Protein AF-W4K669-F1 (afdb_monomer_lite)

Structure (mmCIF, N/CA/C/O backbone):
data_AF-W4K669-F1
#
_entry.id   AF-W4K669-F1
#
loop_
_atom_site.group_PDB
_atom_site.id
_atom_site.type_symbol
_atom_site.label_atom_id
_atom_site.label_alt_id
_atom_site.label_comp_id
_atom_site.label_asym_id
_atom_site.label_entity_id
_atom_site.label_seq_id
_atom_site.pdbx_PDB_ins_code
_atom_site.Cartn_x
_atom_site.Cartn_y
_atom_site.Cartn_z
_atom_site.occupancy
_atom_site.B_iso_or_equiv
_atom_site.auth_seq_id
_atom_site.auth_comp_id
_atom_site.auth_asym_id
_atom_site.auth_atom_id
_atom_site.pdbx_PDB_model_num
ATOM 1 N N . MET A 1 1 ? 18.574 24.915 -15.222 1.00 33.22 1 MET A N 1
ATOM 2 C CA . MET A 1 1 ? 17.340 24.113 -15.083 1.00 33.22 1 MET A CA 1
ATOM 3 C C . MET A 1 1 ? 17.125 23.907 -13.601 1.00 33.22 1 MET A C 1
ATOM 5 O O . MET A 1 1 ? 17.902 23.189 -12.989 1.00 33.22 1 MET A O 1
ATOM 9 N N . GLU A 1 2 ? 16.188 24.648 -13.014 1.00 28.81 2 GLU A N 1
ATOM 10 C CA . GLU A 1 2 ? 15.911 24.578 -11.579 1.00 28.81 2 GLU A CA 1
ATOM 11 C C . GLU A 1 2 ? 15.367 23.196 -11.215 1.00 28.81 2 GLU A C 1
ATOM 13 O O . GLU A 1 2 ? 14.426 22.696 -11.834 1.00 28.81 2 GLU A O 1
ATOM 18 N N . ALA A 1 3 ? 15.996 22.565 -10.225 1.00 36.91 3 ALA A N 1
ATOM 19 C CA . ALA A 1 3 ? 15.476 21.374 -9.585 1.00 36.91 3 ALA A CA 1
ATOM 20 C C . ALA A 1 3 ? 14.180 21.766 -8.867 1.00 36.91 3 ALA A C 1
ATOM 22 O O . ALA A 1 3 ? 14.220 22.461 -7.854 1.00 36.91 3 ALA A O 1
ATOM 23 N N . GLY A 1 4 ? 13.032 21.361 -9.413 1.00 37.34 4 GLY A N 1
ATOM 24 C CA . GLY A 1 4 ? 11.755 21.493 -8.722 1.00 37.34 4 GLY A CA 1
ATOM 25 C C . GLY A 1 4 ? 11.858 20.797 -7.367 1.00 37.34 4 GLY A C 1
ATOM 26 O O . GLY A 1 4 ? 11.996 19.576 -7.310 1.00 37.34 4 GLY A O 1
ATOM 27 N N . GLY A 1 5 ? 11.866 21.580 -6.288 1.00 43.47 5 GLY A N 1
ATOM 28 C CA . GLY A 1 5 ? 11.983 21.071 -4.927 1.00 43.47 5 GLY A CA 1
ATOM 29 C C . GLY A 1 5 ? 10.823 20.130 -4.614 1.00 43.47 5 GLY A C 1
ATOM 30 O O . GLY A 1 5 ? 9.669 20.554 -4.547 1.00 43.47 5 GLY A O 1
ATOM 31 N N . GLY A 1 6 ? 11.123 18.842 -4.451 1.00 51.41 6 GLY A N 1
ATOM 32 C CA . GLY A 1 6 ? 10.162 17.873 -3.939 1.00 51.41 6 GLY A CA 1
ATOM 33 C C . GLY A 1 6 ? 9.801 18.230 -2.500 1.00 51.41 6 GLY A C 1
ATOM 34 O O . GLY A 1 6 ? 10.686 18.419 -1.667 1.00 51.41 6 GLY A O 1
ATOM 35 N N . LEU A 1 7 ? 8.508 18.337 -2.208 1.00 63.66 7 LEU A N 1
ATOM 36 C CA . LEU A 1 7 ? 8.003 18.542 -0.856 1.00 63.66 7 LEU A CA 1
ATOM 37 C C . LEU A 1 7 ? 7.572 17.180 -0.307 1.00 63.66 7 LEU A C 1
ATOM 39 O O . LEU A 1 7 ? 6.691 16.512 -0.854 1.00 63.66 7 LEU A O 1
ATOM 43 N N . LEU A 1 8 ? 8.221 16.767 0.776 1.00 63.22 8 LEU A N 1
ATOM 44 C CA . LEU A 1 8 ? 7.819 15.632 1.597 1.00 63.22 8 LEU A CA 1
ATOM 45 C C . LEU A 1 8 ? 7.091 16.193 2.816 1.00 63.22 8 LEU A C 1
ATOM 47 O O . LEU A 1 8 ? 7.663 17.001 3.547 1.00 63.22 8 LEU A O 1
ATOM 51 N N . TYR A 1 9 ? 5.854 15.771 3.048 1.00 72.38 9 TYR A N 1
ATOM 52 C CA . TYR A 1 9 ? 5.129 16.125 4.260 1.00 72.38 9 TYR A CA 1
ATOM 53 C C . TYR A 1 9 ? 4.724 14.860 5.000 1.00 72.38 9 TYR A C 1
ATOM 55 O O . TYR A 1 9 ? 4.159 13.928 4.427 1.00 72.38 9 TYR A O 1
ATOM 63 N N . TRP A 1 10 ? 5.034 14.832 6.291 1.00 68.94 10 TRP A N 1
ATOM 64 C CA . TRP A 1 10 ? 4.624 13.760 7.179 1.00 68.94 10 TRP A CA 1
ATOM 65 C C . TRP A 1 10 ? 3.975 14.347 8.420 1.00 68.94 10 TRP A C 1
ATOM 67 O O . TRP A 1 10 ? 4.319 15.435 8.886 1.00 68.94 10 TRP A O 1
ATOM 77 N N . THR A 1 11 ? 2.975 13.654 8.936 1.00 73.00 11 THR A N 1
ATOM 78 C CA . THR A 1 11 ? 2.269 14.053 10.146 1.00 73.00 11 THR A CA 1
ATOM 79 C C . THR A 1 11 ? 1.907 12.803 10.918 1.00 73.00 11 THR A C 1
ATOM 81 O O . THR A 1 11 ? 1.301 11.873 10.388 1.00 73.00 11 THR A O 1
ATOM 84 N N . LEU A 1 12 ? 2.274 12.803 12.192 1.00 70.12 12 LEU A N 1
ATOM 85 C CA . LEU A 1 12 ? 1.739 11.887 13.180 1.00 70.12 12 LEU A CA 1
ATOM 86 C C . LEU A 1 12 ? 0.891 12.718 14.130 1.00 70.12 12 LEU A C 1
ATOM 88 O O . LEU A 1 12 ? 1.378 13.691 14.706 1.00 70.12 12 LEU A O 1
ATOM 92 N N . SER A 1 13 ? -0.374 12.357 14.294 1.00 71.06 13 SER A N 1
ATOM 93 C CA . SER A 1 13 ? -1.230 13.026 15.266 1.00 71.06 13 SER A CA 1
ATOM 94 C C . SER A 1 13 ? -2.071 12.016 16.039 1.00 71.06 13 SER A C 1
ATOM 96 O O . SER A 1 13 ? -2.405 10.926 15.564 1.00 71.06 13 SER A O 1
ATOM 98 N N . SER A 1 14 ? -2.329 12.363 17.297 1.00 61.25 14 SER A N 1
ATOM 99 C CA . SER A 1 14 ? -3.086 11.565 18.248 1.00 61.25 14 SER A CA 1
ATOM 100 C C . SER A 1 14 ? -4.130 12.469 18.883 1.00 61.25 14 SER A C 1
ATOM 102 O O . SER A 1 14 ? -3.792 13.446 19.550 1.00 61.25 14 SER A O 1
ATOM 104 N N . SER A 1 15 ? -5.403 12.170 18.651 1.00 57.03 15 SER A N 1
ATOM 105 C CA . SER A 1 15 ? -6.520 12.909 19.239 1.00 57.03 15 SER A CA 1
ATOM 106 C C . SER A 1 15 ? -7.619 11.932 19.635 1.00 57.03 15 SER A C 1
ATOM 108 O O . SER A 1 15 ? -8.001 11.086 18.826 1.00 57.03 15 SER A O 1
ATOM 110 N N . PHE A 1 16 ? -8.125 12.042 20.868 1.00 56.75 16 PHE A N 1
ATOM 111 C CA . PHE A 1 16 ? -9.289 11.288 21.360 1.00 56.75 16 PHE A CA 1
ATOM 112 C C . PHE A 1 16 ? -9.244 9.773 21.055 1.00 56.75 16 PHE A C 1
ATOM 114 O O . PHE A 1 16 ? -10.194 9.200 20.524 1.00 56.75 16 PHE A O 1
ATOM 121 N N . GLY A 1 17 ? -8.116 9.110 21.342 1.00 62.84 17 GLY A N 1
ATOM 122 C CA . GLY A 1 17 ? -7.972 7.654 21.175 1.00 62.84 17 GLY A CA 1
ATOM 123 C C . GLY A 1 17 ? -7.820 7.162 19.727 1.00 62.84 17 GLY A C 1
ATOM 124 O O . GLY A 1 17 ? -7.814 5.951 19.491 1.00 62.84 17 GLY A O 1
ATOM 125 N N . ARG A 1 18 ? -7.680 8.069 18.751 1.00 66.56 18 ARG A N 1
ATOM 126 C CA . ARG A 1 18 ? -7.304 7.751 17.369 1.00 66.56 18 ARG A CA 1
ATOM 127 C C . ARG A 1 18 ? -5.904 8.281 17.084 1.00 66.56 18 ARG A C 1
ATOM 129 O O . ARG A 1 18 ? -5.674 9.488 17.125 1.00 66.56 18 ARG A O 1
ATOM 136 N N . THR A 1 19 ? -4.992 7.371 16.769 1.00 86.88 19 THR A N 1
ATOM 137 C CA . THR A 1 19 ? -3.669 7.705 16.239 1.00 86.88 19 THR A CA 1
ATOM 138 C C . THR A 1 19 ? -3.699 7.507 14.730 1.00 86.88 19 THR A C 1
ATOM 140 O O . THR A 1 19 ? -4.130 6.452 14.258 1.00 86.88 19 THR A O 1
ATOM 143 N N . TRP A 1 20 ? -3.266 8.512 13.975 1.00 88.12 20 TRP A N 1
ATOM 144 C CA . TRP A 1 20 ? -3.176 8.437 12.520 1.00 88.12 20 TRP A CA 1
ATOM 145 C C . TRP A 1 20 ? -1.791 8.861 12.043 1.00 88.12 20 TRP A C 1
ATOM 147 O O . TRP A 1 20 ? -1.171 9.768 12.603 1.00 88.12 20 TRP A O 1
ATOM 157 N N . PHE A 1 21 ? -1.319 8.173 11.011 1.00 91.12 21 PHE A N 1
ATOM 158 C CA . PHE A 1 21 ? -0.051 8.424 10.348 1.00 91.12 21 PHE A CA 1
ATOM 159 C C . PHE A 1 21 ? -0.329 8.811 8.902 1.00 91.12 21 PHE A C 1
ATOM 161 O O . PHE A 1 21 ? -1.063 8.118 8.196 1.00 91.12 21 PHE A O 1
ATOM 168 N N . SER A 1 22 ? 0.264 9.915 8.470 1.00 90.06 22 SER A N 1
ATOM 169 C CA . SER A 1 22 ? 0.152 10.400 7.105 1.00 90.06 22 SER A CA 1
ATOM 170 C C . SER A 1 22 ? 1.528 10.738 6.563 1.00 90.06 22 SER A C 1
ATOM 172 O O . SER A 1 22 ? 2.269 11.494 7.193 1.00 90.06 22 SER A O 1
ATOM 174 N N . LEU A 1 23 ? 1.863 10.187 5.402 1.00 89.50 23 LEU A N 1
ATOM 175 C CA . LEU A 1 23 ? 3.063 10.531 4.653 1.00 89.50 23 LEU A CA 1
ATOM 176 C C . LEU A 1 23 ? 2.698 10.676 3.190 1.00 89.50 23 LEU A C 1
ATOM 178 O O . LEU A 1 23 ? 2.224 9.734 2.564 1.00 89.50 23 LEU A O 1
ATOM 182 N N . HIS A 1 24 ? 2.977 11.838 2.630 1.00 88.06 24 HIS A N 1
ATOM 183 C CA . HIS A 1 24 ? 2.668 12.114 1.243 1.00 88.06 24 HIS A CA 1
ATOM 184 C C . HIS A 1 24 ? 3.766 12.962 0.626 1.00 88.06 24 HIS A C 1
ATOM 186 O O . HIS A 1 24 ? 4.469 13.728 1.294 1.00 88.06 24 HIS A O 1
ATOM 192 N N . SER A 1 25 ? 3.881 12.849 -0.687 1.00 84.75 25 SER A N 1
ATOM 193 C CA . SER A 1 25 ? 4.796 13.665 -1.460 1.00 84.75 25 SER A CA 1
ATOM 194 C C . SER A 1 25 ? 4.209 14.017 -2.815 1.00 84.75 25 SER A C 1
ATOM 196 O O . SER A 1 25 ? 3.275 13.383 -3.302 1.00 84.75 25 SER A O 1
ATOM 198 N N . ASN A 1 26 ? 4.760 15.059 -3.425 1.00 81.56 26 ASN A N 1
ATOM 199 C CA . ASN A 1 26 ? 4.531 15.391 -4.826 1.00 81.56 26 ASN A CA 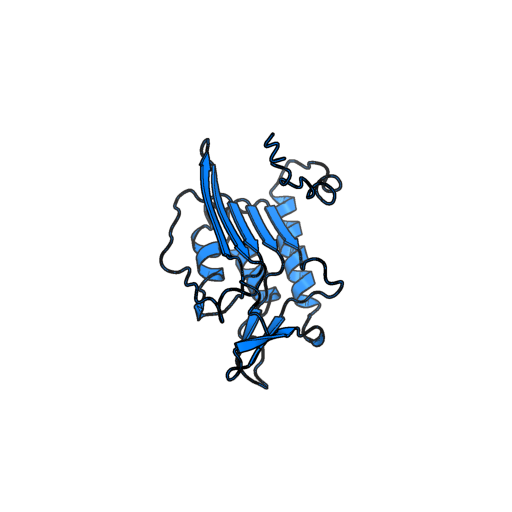1
ATOM 200 C C . ASN A 1 26 ? 5.502 14.666 -5.778 1.00 81.56 26 ASN A C 1
ATOM 202 O O . ASN A 1 26 ? 5.405 14.859 -6.988 1.00 81.56 26 ASN A O 1
ATOM 206 N N . ILE A 1 27 ? 6.429 13.868 -5.243 1.00 81.38 27 ILE A N 1
ATOM 207 C CA . ILE A 1 27 ? 7.375 13.032 -5.987 1.00 81.38 27 ILE A CA 1
ATOM 208 C C . ILE A 1 27 ? 7.336 11.595 -5.460 1.00 81.38 27 ILE A C 1
ATOM 210 O O . ILE A 1 27 ? 6.868 11.354 -4.352 1.00 81.38 27 ILE A O 1
ATOM 214 N N . ASP A 1 28 ? 7.855 10.645 -6.235 1.00 83.00 28 ASP A N 1
ATOM 215 C CA . ASP A 1 28 ? 7.953 9.252 -5.794 1.00 83.00 28 ASP A CA 1
ATOM 216 C C . ASP A 1 28 ? 8.975 9.113 -4.642 1.00 83.00 28 ASP A C 1
ATOM 218 O O . ASP A 1 28 ? 10.159 9.448 -4.778 1.00 83.00 28 ASP A O 1
ATOM 222 N N . VAL A 1 29 ? 8.519 8.601 -3.496 1.00 83.94 29 VAL A N 1
ATOM 223 C CA . VAL A 1 29 ? 9.315 8.386 -2.273 1.00 83.94 29 VAL A CA 1
ATOM 224 C C . VAL A 1 29 ? 9.668 6.908 -2.130 1.00 83.94 29 VAL A C 1
ATOM 226 O O . VAL A 1 29 ? 8.826 6.052 -2.377 1.00 83.94 29 VAL A O 1
ATOM 229 N N . GLY A 1 30 ? 10.889 6.598 -1.686 1.00 76.94 30 GLY A N 1
ATOM 230 C CA . GLY A 1 30 ? 11.356 5.221 -1.476 1.00 76.94 30 GLY A CA 1
ATOM 231 C C . GLY A 1 30 ? 12.533 4.801 -2.355 1.00 76.94 30 GLY A C 1
ATOM 232 O O . GLY A 1 30 ? 12.992 3.670 -2.253 1.00 76.94 30 GLY A O 1
ATOM 233 N N . VAL A 1 31 ? 13.025 5.700 -3.218 1.00 70.50 31 VAL A N 1
ATOM 234 C CA . VAL A 1 31 ? 14.211 5.468 -4.070 1.00 70.50 31 VAL A CA 1
ATOM 235 C C . VAL A 1 31 ? 15.080 6.718 -4.144 1.00 70.50 31 VAL A C 1
ATOM 237 O O . VAL A 1 31 ? 16.267 6.679 -3.822 1.00 70.50 31 VAL A O 1
ATOM 240 N N . ILE A 1 32 ? 14.492 7.850 -4.554 1.00 65.50 32 ILE A N 1
ATOM 241 C CA . ILE A 1 32 ? 15.198 9.139 -4.598 1.00 65.50 32 ILE A CA 1
ATOM 242 C C . ILE A 1 32 ? 15.328 9.690 -3.176 1.00 65.50 32 ILE A C 1
ATOM 244 O O . ILE A 1 32 ? 16.435 9.954 -2.708 1.00 65.50 32 ILE A O 1
ATOM 248 N N . ALA A 1 33 ? 14.197 9.807 -2.479 1.00 68.88 33 ALA A N 1
ATOM 249 C CA . ALA A 1 33 ? 14.148 10.023 -1.043 1.00 68.88 33 ALA A CA 1
ATOM 250 C C . ALA A 1 33 ? 14.128 8.654 -0.356 1.00 68.88 33 ALA A C 1
ATOM 252 O O . ALA A 1 33 ? 13.108 7.962 -0.392 1.00 68.88 33 ALA A O 1
ATOM 253 N N . LYS A 1 34 ? 15.267 8.244 0.216 1.00 75.06 34 LYS A N 1
ATOM 254 C CA . LYS A 1 34 ? 15.357 7.001 0.987 1.00 75.06 34 LYS A CA 1
ATOM 255 C C . LYS A 1 34 ? 14.543 7.160 2.265 1.00 75.06 34 LYS A C 1
ATOM 257 O O . LYS A 1 34 ? 14.882 7.983 3.112 1.00 75.06 34 LYS A O 1
ATOM 262 N N . ILE A 1 35 ? 13.476 6.383 2.375 1.00 83.06 35 ILE A N 1
ATOM 263 C CA . ILE A 1 35 ? 12.712 6.224 3.604 1.00 83.06 35 ILE A CA 1
ATOM 264 C C . ILE A 1 35 ? 12.690 4.743 3.943 1.00 83.06 35 ILE A C 1
ATOM 266 O O . ILE A 1 35 ? 12.509 3.915 3.056 1.00 83.06 35 ILE A O 1
ATOM 270 N N . ASP A 1 36 ? 12.877 4.441 5.217 1.00 85.69 36 ASP A N 1
ATOM 271 C CA . ASP A 1 36 ? 12.773 3.094 5.755 1.00 85.69 36 ASP A CA 1
ATOM 272 C C . ASP A 1 36 ? 11.740 3.117 6.880 1.00 85.69 36 ASP A C 1
ATOM 274 O O . ASP A 1 36 ? 11.841 3.896 7.835 1.00 85.69 36 ASP A O 1
ATOM 278 N N . PHE A 1 37 ? 10.712 2.284 6.744 1.00 87.38 37 PHE A N 1
ATOM 279 C CA . PHE A 1 37 ? 9.653 2.176 7.727 1.00 87.38 37 PHE A CA 1
ATOM 280 C C . PHE A 1 37 ? 9.935 1.152 8.832 1.00 87.38 37 PHE A C 1
ATOM 282 O O . PHE A 1 37 ? 9.094 1.020 9.718 1.00 87.38 37 PHE A O 1
ATOM 289 N N . LEU A 1 38 ? 11.074 0.452 8.864 1.00 86.88 38 LEU A N 1
ATOM 290 C CA . LEU A 1 38 ? 11.394 -0.530 9.913 1.00 86.88 38 LEU A CA 1
ATOM 291 C C . LEU A 1 38 ? 11.345 0.062 11.325 1.00 86.88 38 LEU A C 1
ATOM 293 O O . LEU A 1 38 ? 10.764 -0.549 12.223 1.00 86.88 38 LEU A O 1
ATOM 297 N N . GLY A 1 39 ? 11.898 1.260 11.513 1.00 82.81 39 GLY A N 1
ATOM 298 C CA . GLY A 1 39 ? 11.999 1.924 12.816 1.00 82.81 39 GLY A CA 1
ATOM 299 C C . GLY A 1 39 ? 10.663 2.277 13.491 1.00 82.81 39 GLY A C 1
ATOM 300 O O . GLY A 1 39 ? 10.443 1.867 14.632 1.00 82.81 39 GLY A O 1
ATOM 301 N N . PRO A 1 40 ? 9.765 3.053 12.853 1.00 82.69 40 PRO A N 1
ATOM 302 C CA . PRO A 1 40 ? 8.557 3.543 13.513 1.00 82.69 40 PRO A CA 1
ATOM 303 C C . PRO A 1 40 ? 7.582 2.417 13.885 1.00 82.69 40 PRO A C 1
ATOM 305 O O . PRO A 1 40 ? 7.156 1.626 13.042 1.00 82.69 40 PRO A O 1
ATOM 308 N N . HIS A 1 41 ? 7.163 2.400 15.153 1.00 83.06 41 HIS A N 1
ATOM 309 C CA . HIS A 1 41 ? 6.075 1.563 15.648 1.00 83.06 41 HIS A CA 1
ATOM 310 C C . HIS A 1 41 ? 5.080 2.413 16.438 1.00 83.06 41 HIS A C 1
ATOM 312 O O . HIS A 1 41 ? 5.458 3.147 17.351 1.00 83.06 41 HIS A O 1
ATOM 318 N N . PHE A 1 42 ? 3.800 2.300 16.092 1.00 86.06 42 PHE A N 1
ATOM 319 C CA . PHE A 1 42 ? 2.728 3.092 16.681 1.00 86.06 42 PHE A CA 1
ATOM 320 C C . PHE A 1 42 ? 1.664 2.143 17.257 1.00 86.06 42 PHE A C 1
ATOM 322 O O . PHE A 1 42 ? 0.731 1.761 16.552 1.00 86.06 42 PHE A O 1
ATOM 329 N N . PRO A 1 43 ? 1.761 1.757 18.544 1.00 85.50 43 PRO A N 1
ATOM 330 C CA . PRO A 1 43 ? 0.956 0.673 19.119 1.00 85.50 43 PRO A CA 1
ATOM 331 C C . PRO A 1 43 ? -0.560 0.851 18.983 1.00 85.50 43 PRO A C 1
ATOM 333 O O . PRO A 1 43 ? -1.286 -0.131 18.915 1.00 85.50 43 PRO A O 1
ATOM 336 N N . ALA A 1 44 ? -1.043 2.095 18.929 1.00 89.75 44 ALA A N 1
ATOM 337 C CA . ALA A 1 44 ? -2.462 2.438 18.830 1.00 89.75 44 ALA A CA 1
ATOM 338 C C . ALA A 1 44 ? -2.860 3.021 17.459 1.00 89.75 44 ALA A C 1
ATOM 340 O O . ALA A 1 44 ? -3.891 3.689 17.349 1.00 89.75 44 ALA A O 1
ATOM 341 N N . LEU A 1 45 ? -2.044 2.816 16.418 1.00 92.19 45 LEU A N 1
ATOM 342 C CA . LEU A 1 45 ? -2.299 3.356 15.083 1.00 92.19 45 LEU A CA 1
ATOM 343 C C . LEU A 1 45 ? -3.583 2.785 14.489 1.00 92.19 45 LEU A C 1
ATOM 345 O O . LEU A 1 45 ? -3.688 1.588 14.255 1.00 92.19 45 LEU A O 1
ATOM 349 N N . ARG A 1 46 ? -4.548 3.663 14.220 1.00 93.69 46 ARG A N 1
ATOM 350 C CA . ARG A 1 46 ? -5.847 3.297 13.646 1.00 93.69 46 ARG A CA 1
ATOM 351 C C . ARG A 1 46 ? -5.986 3.661 12.183 1.00 93.69 46 ARG A C 1
ATOM 353 O O . ARG A 1 46 ? -6.851 3.103 11.511 1.00 93.69 46 ARG A O 1
ATOM 360 N N . SER A 1 47 ? -5.179 4.590 11.687 1.00 93.38 47 SER A N 1
ATOM 361 C CA . SER A 1 47 ? -5.312 5.059 10.313 1.00 93.38 47 SER A CA 1
ATOM 362 C C . SER A 1 47 ? -3.959 5.363 9.683 1.00 93.38 47 SER A C 1
ATOM 364 O O . SER A 1 47 ? -3.120 6.018 10.301 1.00 93.38 47 SER A O 1
ATOM 366 N N . ILE A 1 48 ? -3.768 4.906 8.448 1.00 95.19 48 ILE A N 1
ATOM 367 C CA . ILE A 1 48 ? -2.583 5.164 7.627 1.00 95.19 48 ILE A CA 1
ATOM 368 C C . ILE A 1 48 ? -3.031 5.829 6.327 1.00 95.19 48 ILE A C 1
ATOM 370 O O . ILE A 1 48 ? -3.936 5.337 5.657 1.00 95.19 48 ILE A O 1
ATOM 374 N N . SER A 1 49 ? -2.379 6.929 5.958 1.00 94.62 49 SER A N 1
ATOM 375 C CA . SER A 1 49 ? -2.541 7.595 4.667 1.00 94.62 49 SER A CA 1
ATOM 376 C C . SER A 1 49 ? -1.182 7.758 3.996 1.00 94.62 49 SER A C 1
ATOM 378 O O . SER A 1 49 ? -0.303 8.422 4.540 1.00 94.62 49 SER A O 1
ATOM 380 N N . LEU A 1 50 ? -0.998 7.138 2.835 1.00 93.81 50 LEU A N 1
ATOM 381 C CA . LEU A 1 50 ? 0.250 7.168 2.079 1.00 93.81 50 LEU A CA 1
ATOM 382 C C . LEU A 1 50 ? 0.014 7.769 0.696 1.00 93.81 50 LEU A C 1
ATOM 384 O O . LEU A 1 50 ? -0.912 7.359 0.001 1.00 93.81 50 LEU A O 1
ATOM 388 N N . GLY A 1 51 ? 0.856 8.721 0.300 1.00 91.69 51 GLY A N 1
ATOM 389 C CA . GLY A 1 51 ? 0.798 9.416 -0.983 1.00 91.69 51 GLY A CA 1
ATOM 390 C C . GLY A 1 51 ? 2.125 9.360 -1.732 1.00 91.69 51 GLY A C 1
ATOM 391 O O . GLY A 1 51 ? 3.134 9.818 -1.197 1.00 91.69 51 GLY A O 1
ATOM 392 N N . CYS A 1 52 ? 2.124 8.858 -2.968 1.00 89.44 52 CYS A N 1
ATOM 393 C CA . CYS A 1 52 ? 3.314 8.761 -3.829 1.00 89.44 52 CYS A CA 1
ATOM 394 C C . CYS A 1 52 ? 4.455 7.933 -3.207 1.00 89.44 52 CYS A C 1
ATOM 396 O O . CYS A 1 52 ? 5.632 8.279 -3.322 1.00 89.44 52 CYS A O 1
ATOM 398 N N . ILE A 1 53 ? 4.112 6.838 -2.520 1.00 91.56 53 ILE A N 1
ATOM 399 C CA . ILE A 1 53 ? 5.088 5.933 -1.899 1.00 91.56 53 ILE A CA 1
ATOM 400 C C . ILE A 1 53 ? 5.356 4.736 -2.812 1.00 91.56 53 ILE A C 1
ATOM 402 O O . ILE A 1 53 ? 4.426 4.125 -3.350 1.00 91.56 53 ILE A O 1
ATOM 406 N N . LEU A 1 54 ? 6.632 4.390 -2.964 1.00 91.00 54 LEU A N 1
ATOM 407 C CA . LEU A 1 54 ? 7.082 3.211 -3.685 1.00 91.00 54 LEU A CA 1
ATOM 408 C C . LEU A 1 54 ? 7.185 2.013 -2.742 1.00 91.00 54 LEU A C 1
ATOM 410 O O . LEU A 1 54 ? 7.926 2.036 -1.769 1.00 91.00 54 LEU A O 1
ATOM 414 N N . PHE A 1 55 ? 6.446 0.960 -3.060 1.00 92.69 55 PHE A N 1
ATOM 415 C CA . PHE A 1 55 ? 6.499 -0.338 -2.412 1.00 92.69 55 PHE A CA 1
ATOM 416 C C . PHE A 1 55 ? 7.668 -1.130 -2.999 1.00 92.69 55 PHE A C 1
ATOM 418 O O . PHE A 1 55 ? 7.709 -1.406 -4.201 1.00 92.69 55 PHE A O 1
ATOM 425 N N . ASN A 1 56 ? 8.624 -1.474 -2.143 1.00 88.69 56 ASN A N 1
ATOM 426 C CA . ASN A 1 56 ? 9.760 -2.345 -2.428 1.00 88.69 56 ASN A CA 1
ATOM 427 C C . ASN A 1 56 ? 10.299 -2.917 -1.107 1.00 88.69 56 ASN A C 1
ATOM 429 O O . ASN A 1 56 ? 9.829 -2.557 -0.025 1.00 88.69 56 ASN A O 1
ATOM 433 N N . GLU A 1 57 ? 11.290 -3.797 -1.202 1.00 86.25 57 GLU A N 1
ATOM 434 C CA . GLU A 1 57 ? 11.918 -4.398 -0.024 1.00 86.25 57 GLU A CA 1
ATOM 435 C C . GLU A 1 57 ? 12.645 -3.357 0.835 1.00 86.25 57 GLU A C 1
ATOM 437 O O . GLU A 1 57 ? 12.551 -3.424 2.051 1.00 86.25 57 GLU A O 1
ATOM 442 N N . GLU A 1 58 ? 13.285 -2.352 0.228 1.00 86.06 58 GLU A N 1
ATOM 443 C CA . GLU A 1 58 ? 14.082 -1.342 0.945 1.00 86.06 58 GLU A CA 1
ATOM 444 C C . GLU A 1 58 ? 13.245 -0.392 1.818 1.00 86.06 58 GLU A C 1
ATOM 446 O O . GLU A 1 58 ? 13.724 0.117 2.828 1.00 86.06 58 GLU A O 1
ATOM 451 N N . THR A 1 59 ? 12.001 -0.117 1.429 1.00 88.38 59 THR A N 1
ATOM 452 C CA . THR A 1 59 ? 11.114 0.799 2.162 1.00 88.38 59 THR A CA 1
ATOM 453 C C . THR A 1 59 ? 10.410 0.120 3.323 1.00 88.38 59 THR A C 1
ATOM 455 O O . THR A 1 59 ? 9.991 0.805 4.253 1.00 88.38 59 THR A O 1
ATOM 458 N N . HIS A 1 60 ? 10.229 -1.203 3.281 1.00 93.00 60 HIS A N 1
ATOM 459 C CA . HIS A 1 60 ? 9.487 -1.964 4.293 1.00 93.00 60 HIS A CA 1
ATOM 460 C C . HIS A 1 60 ? 8.065 -1.430 4.569 1.00 93.00 60 HIS A C 1
ATOM 462 O O . HIS A 1 60 ? 7.489 -1.659 5.637 1.00 93.00 60 HIS A O 1
ATOM 468 N N . VAL A 1 61 ? 7.471 -0.713 3.607 1.00 94.44 61 VAL A N 1
ATOM 469 C CA . VAL A 1 61 ? 6.164 -0.057 3.770 1.00 94.44 61 VAL A CA 1
ATOM 470 C C . VAL A 1 61 ? 5.039 -1.073 3.975 1.00 94.44 61 VAL A C 1
ATOM 472 O O . VAL A 1 61 ? 4.155 -0.874 4.809 1.00 94.44 61 VAL A O 1
ATOM 475 N N . GLU A 1 62 ? 5.098 -2.201 3.269 1.00 95.31 62 GLU A N 1
ATOM 476 C CA . GLU A 1 62 ? 4.117 -3.274 3.403 1.00 95.31 62 GLU A CA 1
ATOM 477 C C . GLU A 1 62 ? 4.153 -3.880 4.815 1.00 95.31 62 GLU A C 1
ATOM 479 O O . GLU A 1 62 ? 3.118 -4.012 5.471 1.00 95.31 62 GLU A O 1
ATOM 484 N N . ASP A 1 63 ? 5.350 -4.172 5.328 1.00 95.31 63 ASP A N 1
ATOM 485 C CA . ASP A 1 63 ? 5.528 -4.721 6.674 1.00 95.31 63 ASP A CA 1
ATOM 486 C C . ASP A 1 63 ? 5.186 -3.701 7.763 1.00 95.31 63 ASP A C 1
ATOM 488 O O . ASP A 1 63 ? 4.692 -4.059 8.833 1.00 95.31 63 ASP A O 1
ATOM 492 N N . PHE A 1 64 ? 5.396 -2.410 7.510 1.00 95.12 64 PHE A N 1
ATOM 493 C CA . PHE A 1 64 ? 4.904 -1.348 8.379 1.00 95.12 64 PHE A CA 1
ATOM 494 C C . PHE A 1 64 ? 3.382 -1.349 8.497 1.00 95.12 64 PHE A C 1
ATOM 496 O O . PHE A 1 64 ? 2.873 -1.302 9.616 1.00 95.12 64 PHE A O 1
ATOM 503 N N . ILE A 1 65 ? 2.651 -1.470 7.389 1.00 96.31 65 ILE A N 1
ATOM 504 C CA . ILE A 1 65 ? 1.186 -1.572 7.416 1.00 96.31 65 ILE A CA 1
ATOM 505 C C . ILE A 1 65 ? 0.765 -2.833 8.188 1.00 96.31 65 ILE A C 1
ATOM 507 O O . ILE A 1 65 ? -0.021 -2.751 9.134 1.00 96.31 65 ILE A O 1
ATOM 511 N N . VAL A 1 66 ? 1.351 -3.989 7.859 1.00 96.12 66 VAL A N 1
ATOM 512 C CA . VAL A 1 66 ? 1.002 -5.291 8.456 1.00 96.12 66 VAL A CA 1
ATOM 513 C C . VAL A 1 66 ? 1.316 -5.374 9.954 1.00 96.12 66 VAL A C 1
ATOM 515 O O . VAL A 1 66 ? 0.577 -6.017 10.703 1.00 96.12 66 VAL A O 1
ATOM 518 N N . ARG A 1 67 ? 2.350 -4.685 10.448 1.00 95.31 67 ARG A N 1
ATOM 519 C CA . ARG A 1 67 ? 2.643 -4.617 11.894 1.00 95.31 67 ARG A CA 1
ATOM 520 C C . ARG A 1 67 ? 1.496 -4.037 12.723 1.00 95.31 67 ARG A C 1
ATOM 522 O O . ARG A 1 67 ? 1.408 -4.333 13.911 1.00 95.31 67 ARG A O 1
ATOM 529 N N . HIS A 1 68 ? 0.600 -3.270 12.108 1.00 95.12 68 HIS A N 1
ATOM 530 C CA . HIS A 1 68 ? -0.570 -2.684 12.759 1.00 95.12 68 HIS A CA 1
ATOM 531 C C . HIS A 1 68 ? -1.847 -3.512 12.539 1.00 95.12 68 HIS A C 1
ATOM 533 O O . HIS A 1 68 ? -2.947 -3.006 12.734 1.00 95.12 68 HIS A O 1
ATOM 539 N N . ARG A 1 69 ? -1.732 -4.799 12.178 1.00 95.56 69 ARG A N 1
ATOM 540 C CA . ARG A 1 69 ? -2.870 -5.687 11.867 1.00 95.56 69 ARG A CA 1
ATOM 541 C C . ARG A 1 69 ? -4.027 -5.690 12.874 1.00 95.56 69 ARG A C 1
ATOM 543 O O . ARG A 1 69 ? -5.172 -5.840 12.471 1.00 95.56 69 ARG A O 1
ATOM 550 N N . ARG A 1 70 ? -3.732 -5.504 14.167 1.00 95.25 70 ARG A N 1
ATOM 551 C CA . ARG A 1 70 ? -4.718 -5.533 15.268 1.00 95.25 70 ARG A CA 1
ATOM 552 C C . ARG A 1 70 ? -5.289 -4.169 15.641 1.00 95.25 70 ARG A C 1
ATOM 554 O O . ARG A 1 70 ? -6.030 -4.063 16.610 1.00 95.25 70 ARG A O 1
ATOM 561 N N . THR A 1 71 ? -4.860 -3.104 14.978 1.00 94.25 71 THR A N 1
ATOM 562 C CA . THR A 1 71 ? -5.227 -1.737 15.370 1.00 94.25 71 THR A CA 1
ATOM 563 C C . THR A 1 71 ? -5.613 -0.870 14.189 1.00 94.25 71 THR A C 1
ATOM 565 O O . THR A 1 71 ? -6.454 0.018 14.347 1.00 94.25 71 THR A O 1
ATOM 568 N N . LEU A 1 72 ? -5.061 -1.148 13.008 1.00 95.19 72 LEU A N 1
ATOM 569 C CA . LEU A 1 72 ? -5.331 -0.422 11.782 1.00 95.19 72 LEU A CA 1
ATOM 570 C C . LEU A 1 72 ? -6.760 -0.675 11.302 1.00 95.19 72 LEU A C 1
ATOM 572 O O . LEU A 1 72 ? -7.115 -1.791 10.943 1.00 95.19 72 LEU A O 1
ATOM 576 N N . ARG A 1 73 ? -7.552 0.396 11.243 1.00 94.06 73 ARG A N 1
ATOM 577 C CA . ARG A 1 73 ? -8.942 0.386 10.775 1.00 94.06 73 ARG A CA 1
ATOM 578 C C . ARG A 1 73 ? -9.124 1.032 9.416 1.00 94.06 73 ARG A C 1
ATOM 580 O O . ARG A 1 73 ? -10.076 0.703 8.721 1.00 94.06 73 ARG A O 1
ATOM 587 N N . SER A 1 74 ? -8.248 1.961 9.036 1.00 93.50 74 SER A N 1
ATOM 588 C CA . SER A 1 74 ? -8.371 2.693 7.772 1.00 93.50 74 SER A CA 1
ATOM 589 C C . SER A 1 74 ? -7.032 2.803 7.052 1.00 93.50 74 SER A C 1
ATOM 591 O O . SER A 1 74 ? -6.049 3.252 7.643 1.00 93.50 74 SER A O 1
ATOM 593 N N . LEU A 1 75 ? -7.011 2.430 5.776 1.00 95.75 75 LEU A N 1
ATOM 594 C CA . LEU A 1 75 ? -5.847 2.499 4.901 1.00 95.75 75 LEU A CA 1
ATOM 595 C C . LEU A 1 75 ? -6.183 3.304 3.642 1.00 95.75 75 LEU A C 1
ATOM 597 O O . LEU A 1 75 ? -7.055 2.916 2.869 1.00 95.75 75 LEU A O 1
ATOM 601 N N . TRP A 1 76 ? -5.468 4.406 3.428 1.00 94.69 76 TRP A N 1
ATOM 602 C CA . TRP A 1 76 ? -5.547 5.215 2.213 1.00 94.69 76 TRP A CA 1
ATOM 603 C C . TRP A 1 76 ? -4.219 5.143 1.459 1.00 94.69 76 TRP A C 1
ATOM 605 O O . TRP A 1 76 ? -3.189 5.548 1.997 1.00 94.69 76 TRP A O 1
ATOM 615 N N . LEU A 1 77 ? -4.248 4.658 0.220 1.00 93.38 77 LEU A N 1
ATOM 616 C CA . LEU A 1 77 ? -3.108 4.601 -0.690 1.00 93.38 77 LEU A CA 1
ATOM 617 C C . LEU A 1 77 ? -3.398 5.497 -1.895 1.00 93.38 77 LEU A C 1
ATOM 619 O O . LEU A 1 77 ? -4.244 5.178 -2.725 1.00 93.38 77 LEU A O 1
ATOM 623 N N . HIS A 1 78 ? -2.706 6.625 -1.987 1.00 91.44 78 HIS A N 1
ATOM 624 C CA . HIS A 1 78 ? -2.845 7.592 -3.068 1.00 91.44 78 HIS A CA 1
ATOM 625 C C . HIS A 1 78 ? -1.590 7.583 -3.944 1.00 91.44 78 HIS A C 1
ATOM 627 O O . HIS A 1 78 ? -0.487 7.819 -3.458 1.00 91.44 78 HIS A O 1
ATOM 633 N N . SER A 1 79 ? -1.732 7.315 -5.240 1.00 89.31 79 SER A N 1
ATOM 634 C CA . SER A 1 79 ? -0.635 7.271 -6.218 1.00 89.31 79 SER A CA 1
ATOM 635 C C . SER A 1 79 ? 0.562 6.410 -5.769 1.00 89.31 79 SER A C 1
ATOM 637 O O . SER A 1 79 ? 1.706 6.710 -6.102 1.00 89.31 79 SER A O 1
ATOM 639 N N . CYS A 1 80 ? 0.322 5.366 -4.967 1.00 91.50 80 CYS A N 1
ATOM 640 C CA . CYS A 1 80 ? 1.362 4.442 -4.511 1.00 91.50 80 CYS A CA 1
ATOM 641 C C . CYS A 1 80 ? 1.654 3.402 -5.597 1.00 91.50 80 CYS A C 1
ATOM 643 O O . CYS A 1 80 ? 0.745 2.973 -6.306 1.00 91.50 80 CYS A O 1
ATOM 645 N N . ARG A 1 81 ? 2.915 2.978 -5.735 1.00 91.62 81 ARG A N 1
ATOM 646 C CA . ARG A 1 81 ? 3.345 2.083 -6.827 1.00 91.62 81 ARG A CA 1
ATOM 647 C C . ARG A 1 81 ? 4.312 1.027 -6.337 1.00 91.62 81 ARG A C 1
ATOM 649 O O . ARG A 1 81 ? 5.039 1.276 -5.389 1.00 91.62 81 ARG A O 1
ATOM 656 N N . ILE A 1 82 ? 4.396 -0.107 -7.021 1.00 91.75 82 ILE A N 1
ATOM 657 C CA . ILE A 1 82 ? 5.476 -1.074 -6.804 1.00 91.75 82 ILE A CA 1
ATOM 658 C C . ILE A 1 82 ? 6.661 -0.698 -7.693 1.00 91.75 82 ILE A C 1
ATOM 660 O O . ILE A 1 82 ? 6.508 -0.482 -8.900 1.00 91.75 82 ILE A O 1
ATOM 664 N N . ALA A 1 83 ? 7.841 -0.607 -7.086 1.00 89.81 83 ALA A N 1
ATOM 665 C CA . ALA A 1 83 ? 9.083 -0.325 -7.787 1.00 89.81 83 ALA A CA 1
ATOM 666 C C . ALA A 1 83 ? 9.659 -1.592 -8.436 1.00 89.81 83 ALA A C 1
ATOM 668 O O . ALA A 1 83 ? 9.762 -2.645 -7.811 1.00 89.81 83 ALA A O 1
ATOM 669 N N . ILE A 1 84 ? 10.065 -1.468 -9.699 1.00 89.31 84 ILE A N 1
ATOM 670 C CA . ILE A 1 84 ? 10.746 -2.506 -10.475 1.00 89.31 84 ILE A CA 1
ATOM 671 C C . ILE A 1 84 ? 12.196 -2.079 -10.670 1.00 89.31 84 ILE A C 1
ATOM 673 O O . ILE A 1 84 ? 12.462 -1.030 -11.268 1.00 89.31 84 ILE A O 1
ATOM 677 N N . HIS A 1 85 ? 13.120 -2.890 -10.165 1.00 83.62 85 HIS A N 1
ATOM 678 C CA . HIS A 1 85 ? 14.550 -2.623 -10.239 1.00 83.62 85 HIS A CA 1
ATOM 679 C C . HIS A 1 85 ? 15.116 -3.168 -11.553 1.00 83.62 85 HIS A C 1
ATOM 681 O O . HIS A 1 85 ? 14.956 -4.337 -11.870 1.00 83.62 85 HIS A O 1
ATOM 687 N N . GLY A 1 86 ? 15.770 -2.315 -12.336 1.00 76.19 86 GLY A N 1
ATOM 688 C CA . GLY A 1 86 ? 16.511 -2.745 -13.518 1.00 76.19 86 GLY A CA 1
ATOM 689 C C . GLY A 1 86 ? 15.661 -3.102 -14.756 1.00 76.19 86 GLY A C 1
ATOM 690 O O . GLY A 1 86 ? 14.445 -3.325 -14.699 1.00 76.19 86 GLY A O 1
ATOM 691 N N . PRO A 1 87 ? 16.289 -3.109 -15.944 1.00 72.75 87 PRO A N 1
ATOM 692 C CA . PRO A 1 87 ? 15.633 -3.482 -17.190 1.00 72.75 87 PRO A CA 1
ATOM 693 C C . PRO A 1 87 ? 15.397 -4.998 -17.261 1.00 72.75 87 PRO A C 1
ATOM 695 O O . PRO A 1 87 ? 16.268 -5.793 -16.927 1.00 72.75 87 PRO A O 1
ATOM 698 N N . GLY A 1 88 ? 14.216 -5.404 -17.733 1.00 74.50 88 GLY A N 1
ATOM 699 C CA . GLY A 1 88 ? 13.879 -6.818 -17.949 1.00 74.50 88 GLY A CA 1
ATOM 700 C C . GLY A 1 88 ? 13.483 -7.598 -16.692 1.00 74.50 88 GLY A C 1
ATOM 701 O O . GLY A 1 88 ? 12.995 -8.717 -16.822 1.00 74.50 88 GLY A O 1
ATOM 702 N N . GLN A 1 89 ? 13.615 -7.013 -15.498 1.00 79.75 89 GLN A N 1
ATOM 703 C CA . GLN A 1 89 ? 13.059 -7.606 -14.286 1.00 79.75 89 GLN A CA 1
ATOM 704 C C . GLN A 1 89 ? 11.542 -7.391 -14.231 1.00 79.75 89 GLN A C 1
ATOM 706 O O . GLN A 1 89 ? 11.013 -6.359 -14.666 1.00 79.75 89 GLN A O 1
ATOM 711 N N . GLY A 1 90 ? 10.840 -8.400 -13.717 1.00 83.75 90 GLY A N 1
A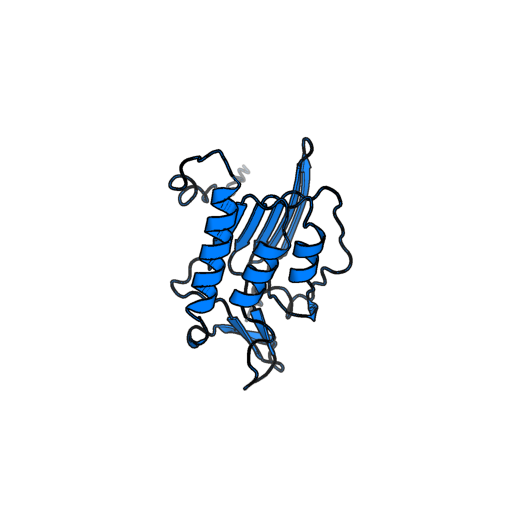TOM 712 C CA . GLY A 1 90 ? 9.448 -8.268 -13.304 1.00 83.75 90 GLY A CA 1
ATOM 713 C C . GLY A 1 90 ? 9.344 -7.511 -11.980 1.00 83.75 90 GLY A C 1
ATOM 714 O O . GLY A 1 90 ? 10.360 -7.262 -11.328 1.00 83.75 90 GLY A O 1
ATOM 715 N N . PRO A 1 91 ? 8.130 -7.128 -11.562 1.00 87.12 91 PRO A N 1
ATOM 716 C CA . PRO A 1 91 ? 7.968 -6.556 -10.242 1.00 87.12 91 PRO A CA 1
ATOM 717 C C . PRO A 1 91 ? 8.325 -7.604 -9.176 1.00 87.12 91 PRO A C 1
ATOM 719 O O . PRO A 1 91 ? 7.994 -8.779 -9.354 1.00 87.12 91 PRO A O 1
ATOM 722 N N . PRO A 1 92 ? 8.968 -7.195 -8.067 1.00 87.44 92 PRO A N 1
ATOM 723 C CA . PRO A 1 92 ? 9.307 -8.110 -6.973 1.00 87.44 92 PRO A CA 1
ATOM 724 C C . PRO A 1 92 ? 8.050 -8.723 -6.348 1.00 87.44 92 PRO A C 1
ATOM 726 O O . PRO A 1 92 ? 8.086 -9.815 -5.790 1.00 87.44 92 PRO A O 1
ATOM 729 N N . ARG A 1 93 ? 6.926 -8.009 -6.468 1.00 89.44 93 ARG A N 1
ATOM 730 C CA . ARG A 1 93 ? 5.612 -8.433 -6.016 1.00 89.44 93 ARG A CA 1
ATOM 731 C C . ARG A 1 93 ? 4.521 -7.780 -6.846 1.00 89.44 93 ARG A C 1
ATOM 733 O O . ARG A 1 93 ? 4.712 -6.692 -7.385 1.00 89.44 93 ARG A O 1
ATOM 740 N N . PHE A 1 94 ? 3.359 -8.404 -6.941 1.00 92.31 94 PHE A N 1
ATOM 741 C CA . PHE A 1 94 ? 2.195 -7.806 -7.585 1.00 92.31 94 PHE A CA 1
ATOM 742 C C . PHE A 1 94 ? 1.236 -7.195 -6.565 1.00 92.31 94 PHE A C 1
ATOM 744 O O . PHE A 1 94 ? 1.147 -7.652 -5.426 1.00 92.31 94 PHE A O 1
ATOM 751 N N . TRP A 1 95 ? 0.468 -6.183 -6.980 1.00 93.31 95 TRP A N 1
ATOM 752 C CA . TRP A 1 95 ? -0.551 -5.588 -6.113 1.00 93.31 95 TRP A CA 1
ATOM 753 C C . TRP A 1 95 ? -1.601 -6.607 -5.686 1.00 93.31 95 TRP A C 1
ATOM 755 O O . TRP A 1 95 ? -2.061 -6.561 -4.553 1.00 93.31 95 TRP A O 1
ATOM 765 N N . SER A 1 96 ? -1.911 -7.578 -6.544 1.00 93.75 96 SER A N 1
ATOM 766 C CA . SER A 1 96 ? -2.743 -8.729 -6.192 1.00 93.75 96 SER A CA 1
ATOM 767 C C . SER A 1 96 ? -2.250 -9.473 -4.952 1.00 93.75 96 SER A C 1
ATOM 769 O O . SER A 1 96 ? -3.050 -9.807 -4.080 1.00 93.75 96 SER A O 1
ATOM 771 N N . GLU A 1 97 ? -0.944 -9.690 -4.826 1.00 94.94 97 GLU A N 1
ATOM 772 C CA . GLU A 1 97 ? -0.353 -10.355 -3.662 1.00 94.94 97 GLU A CA 1
ATOM 773 C C . GLU A 1 97 ? -0.343 -9.443 -2.431 1.00 94.94 97 GLU A C 1
ATOM 775 O O . GLU A 1 97 ? -0.599 -9.916 -1.324 1.00 94.94 97 GLU A O 1
ATOM 780 N N . VAL A 1 98 ? -0.094 -8.142 -2.617 1.00 95.62 98 VAL A N 1
ATOM 781 C CA . VAL A 1 98 ? -0.134 -7.137 -1.539 1.00 95.62 98 VAL A CA 1
ATOM 782 C C . VAL A 1 98 ? -1.545 -7.025 -0.956 1.00 95.62 98 VAL A C 1
ATOM 784 O O . VAL A 1 98 ? -1.726 -7.153 0.253 1.00 95.62 98 VAL A O 1
ATOM 787 N N . PHE A 1 99 ? -2.561 -6.848 -1.803 1.00 95.06 99 PHE A N 1
ATOM 788 C CA . PHE A 1 99 ? -3.955 -6.744 -1.373 1.00 95.06 99 PHE A CA 1
ATOM 789 C C . PHE A 1 99 ? -4.468 -8.043 -0.760 1.00 95.06 99 PHE A C 1
ATOM 791 O O . PHE A 1 99 ? -5.161 -7.990 0.252 1.00 95.06 99 PHE A O 1
ATOM 798 N N . THR A 1 100 ? -4.075 -9.201 -1.301 1.00 95.19 100 THR A N 1
ATOM 799 C CA . THR A 1 100 ? -4.408 -10.496 -0.688 1.00 95.19 100 THR A CA 1
ATOM 800 C C . THR A 1 100 ? -3.815 -10.597 0.716 1.00 95.19 100 THR A C 1
ATOM 802 O O . THR A 1 100 ? -4.541 -10.887 1.661 1.00 95.19 100 THR A O 1
ATOM 805 N N . ARG A 1 101 ? -2.532 -10.248 0.902 1.00 95.94 101 ARG A N 1
ATOM 806 C CA . ARG A 1 101 ? -1.916 -10.232 2.240 1.00 95.94 101 ARG A CA 1
ATOM 807 C C . ARG A 1 101 ? -2.630 -9.267 3.185 1.00 95.94 101 ARG A C 1
ATOM 809 O O . ARG A 1 101 ? -2.790 -9.577 4.361 1.00 95.94 101 ARG A O 1
ATOM 816 N N . PHE A 1 102 ? -3.041 -8.096 2.706 1.00 96.00 102 PHE A N 1
ATOM 817 C CA . PHE A 1 102 ? -3.786 -7.138 3.521 1.00 96.00 102 PHE A CA 1
ATOM 818 C C . PHE A 1 102 ? -5.148 -7.681 3.954 1.00 96.00 102 PHE A C 1
ATOM 820 O O . PHE A 1 102 ? -5.478 -7.557 5.131 1.00 96.00 102 PHE A O 1
ATOM 827 N N . ALA A 1 103 ? -5.893 -8.319 3.051 1.00 93.12 103 ALA A N 1
ATOM 828 C CA . ALA A 1 103 ? -7.171 -8.957 3.362 1.00 93.12 103 ALA A CA 1
ATOM 829 C C . ALA A 1 103 ? -7.012 -10.063 4.419 1.00 93.12 103 ALA A C 1
ATOM 831 O O . ALA A 1 103 ? -7.722 -10.078 5.427 1.00 93.12 103 ALA A O 1
ATOM 832 N N . ASP A 1 104 ? -6.006 -10.921 4.229 1.00 94.12 104 ASP A N 1
ATOM 833 C CA . ASP A 1 104 ? -5.757 -12.078 5.087 1.00 94.12 104 ASP A CA 1
ATOM 834 C C . ASP A 1 104 ? -5.246 -11.685 6.483 1.00 94.12 104 ASP A C 1
ATOM 836 O O . ASP A 1 104 ? -5.535 -12.364 7.468 1.00 94.12 104 ASP A O 1
ATOM 840 N N . VAL A 1 105 ? -4.446 -10.615 6.582 1.00 96.44 105 VAL A N 1
ATOM 841 C CA . VAL A 1 105 ? -3.697 -10.302 7.809 1.00 96.44 105 VAL A CA 1
ATOM 842 C C . VAL A 1 105 ? -4.280 -9.134 8.598 1.00 96.44 105 VAL A C 1
ATOM 844 O O . VAL A 1 105 ? -4.129 -9.127 9.817 1.00 96.44 105 VAL A O 1
ATOM 847 N N . LEU A 1 106 ? -4.913 -8.135 7.974 1.00 96.38 106 LEU A N 1
ATOM 848 C CA . LEU A 1 106 ? -5.396 -6.942 8.682 1.00 96.38 106 LEU A CA 1
ATOM 849 C C . LEU A 1 106 ? -6.760 -7.210 9.348 1.00 96.38 106 LEU A C 1
ATOM 851 O O . LEU A 1 106 ? -7.824 -6.911 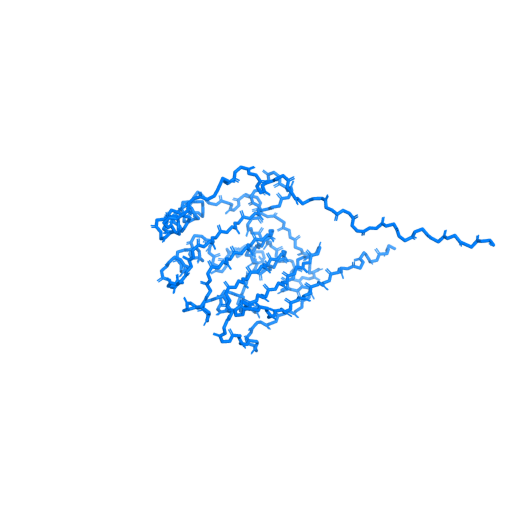8.805 1.00 96.38 106 LEU A O 1
ATOM 855 N N . GLU A 1 107 ? -6.692 -7.779 10.552 1.00 94.50 107 GLU A N 1
ATOM 856 C CA . GLU A 1 107 ? -7.821 -8.240 11.375 1.00 94.50 107 GLU A CA 1
ATOM 857 C C . GLU A 1 107 ? -8.877 -7.141 11.611 1.00 94.50 107 GLU A C 1
ATOM 859 O O . GLU A 1 107 ? -10.073 -7.381 11.456 1.00 94.50 107 GLU A O 1
ATOM 864 N N . GLU A 1 108 ? -8.441 -5.918 11.923 1.00 94.44 108 GLU A N 1
ATOM 865 C CA . GLU A 1 108 ? -9.326 -4.799 12.295 1.00 94.44 108 GLU A CA 1
ATOM 866 C C . GLU A 1 108 ? -9.630 -3.826 11.143 1.00 94.44 108 GLU A C 1
ATOM 868 O O . GLU A 1 108 ? -10.233 -2.773 11.372 1.00 94.44 108 GLU A O 1
ATOM 873 N N . LEU A 1 109 ? -9.210 -4.128 9.909 1.00 94.44 109 LEU A N 1
ATOM 874 C CA . LEU A 1 109 ? -9.405 -3.217 8.782 1.00 94.44 109 LEU A CA 1
ATOM 875 C C . LEU A 1 109 ? -10.891 -3.120 8.412 1.00 94.44 109 LEU A C 1
ATOM 877 O O . LEU A 1 109 ? -11.512 -4.113 8.035 1.00 94.44 109 LEU A O 1
ATOM 881 N N . THR A 1 110 ? -11.438 -1.904 8.482 1.00 93.06 110 THR A N 1
ATOM 882 C CA . THR A 1 110 ? -12.828 -1.587 8.104 1.00 93.06 110 THR A CA 1
ATOM 883 C C . THR A 1 110 ? -12.923 -0.516 7.016 1.00 93.06 110 THR A C 1
ATOM 885 O O . THR A 1 110 ? -14.013 -0.168 6.583 1.00 93.06 110 THR A O 1
ATOM 888 N N . GLY A 1 111 ? -11.796 0.002 6.523 1.00 90.25 111 GLY A N 1
ATOM 889 C CA . GLY A 1 111 ? -11.771 0.924 5.392 1.00 90.25 111 GLY A CA 1
ATOM 890 C C . GLY A 1 111 ? -10.483 0.802 4.591 1.00 90.25 111 GLY A C 1
ATOM 891 O O . GLY A 1 111 ? -9.397 0.995 5.136 1.00 90.25 111 GLY A O 1
ATOM 892 N N . VAL A 1 112 ? -10.602 0.546 3.292 1.00 92.12 112 VAL A N 1
ATOM 893 C CA . VAL A 1 112 ? -9.492 0.604 2.338 1.00 92.12 112 VAL A CA 1
ATOM 894 C C . VAL A 1 112 ? -9.875 1.522 1.187 1.00 92.12 112 VAL A C 1
ATOM 896 O O . VAL A 1 112 ? -11.004 1.502 0.707 1.00 92.12 112 VAL A O 1
ATOM 899 N N . PHE A 1 113 ? -8.940 2.371 0.782 1.00 90.56 113 PHE A N 1
ATOM 900 C CA . PHE A 1 113 ? -9.135 3.324 -0.297 1.00 90.56 113 PHE A CA 1
ATOM 901 C C . PHE A 1 113 ? -7.859 3.389 -1.116 1.00 90.56 113 PHE A C 1
ATOM 903 O O . PHE A 1 113 ? -6.806 3.779 -0.605 1.00 90.56 113 PHE A O 1
ATOM 910 N N . VAL A 1 114 ? -7.969 3.028 -2.386 1.00 89.44 114 VAL A N 1
ATOM 911 C CA . VAL A 1 114 ? -6.872 3.119 -3.342 1.00 89.44 114 VAL A CA 1
ATOM 912 C C . VAL A 1 114 ? -7.270 4.127 -4.407 1.00 89.44 114 VAL A C 1
ATOM 914 O O . VAL A 1 114 ? -8.325 4.013 -5.027 1.00 89.44 114 VAL A O 1
ATOM 917 N N . ASP A 1 115 ? -6.450 5.155 -4.571 1.00 87.44 115 ASP A N 1
ATOM 918 C CA . ASP A 1 115 ? -6.625 6.190 -5.581 1.00 87.44 115 ASP A CA 1
ATOM 919 C C . ASP A 1 115 ? -5.345 6.284 -6.403 1.00 87.44 115 ASP A C 1
ATOM 921 O O . ASP A 1 115 ? -4.322 6.749 -5.909 1.00 87.44 115 ASP A O 1
ATOM 925 N N . ASP A 1 116 ? -5.394 5.869 -7.666 1.00 76.31 116 ASP A N 1
ATOM 926 C CA . ASP A 1 116 ? -4.252 5.926 -8.585 1.00 76.31 116 ASP A CA 1
ATOM 927 C C . ASP A 1 116 ? -3.928 7.366 -9.059 1.00 76.31 116 ASP A C 1
ATOM 929 O O . ASP A 1 116 ? -2.989 7.590 -9.829 1.00 76.31 116 ASP A O 1
ATOM 933 N N . GLY A 1 117 ? -4.664 8.366 -8.559 1.00 68.50 117 GLY A N 1
ATOM 934 C CA . GLY A 1 117 ? -4.424 9.784 -8.788 1.00 68.50 117 GLY A CA 1
ATOM 935 C C . GLY A 1 117 ? -5.043 10.308 -10.086 1.00 68.50 117 GLY A C 1
ATOM 936 O O . GLY A 1 117 ? -5.876 9.682 -10.734 1.00 68.50 117 GLY A O 1
ATOM 937 N N . ARG A 1 118 ? -4.646 11.525 -10.485 1.00 52.16 118 ARG A N 1
ATOM 938 C CA . ARG A 1 118 ? -5.258 12.261 -11.616 1.00 52.16 118 ARG A CA 1
ATOM 939 C C . ARG A 1 118 ? -4.910 11.723 -13.009 1.00 52.16 118 ARG A C 1
ATOM 941 O O . ARG A 1 118 ? -5.403 12.258 -14.004 1.00 52.16 118 ARG A O 1
ATOM 948 N N . HIS A 1 119 ? -4.078 10.693 -13.106 1.00 51.88 119 HIS A N 1
ATOM 949 C CA . HIS A 1 119 ? -3.740 10.088 -14.386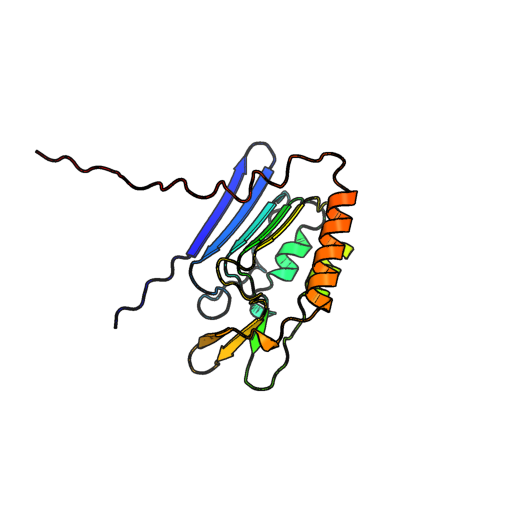 1.00 51.88 119 HIS A CA 1
ATOM 950 C C . HIS A 1 119 ? -4.777 9.013 -14.713 1.00 51.88 119 HIS A C 1
ATOM 952 O O . HIS A 1 119 ? -4.999 8.098 -13.935 1.00 51.88 119 HIS A O 1
ATOM 958 N N . ARG A 1 120 ? -5.424 9.119 -15.882 1.00 48.88 120 ARG A N 1
ATOM 959 C CA . ARG A 1 120 ? -6.477 8.195 -16.362 1.00 48.88 120 ARG A CA 1
ATOM 960 C C . ARG A 1 120 ? -6.017 6.735 -16.533 1.00 48.88 120 ARG A C 1
ATOM 962 O O . ARG A 1 120 ? -6.798 5.910 -16.996 1.00 48.88 120 ARG A O 1
ATOM 969 N N . GLN A 1 121 ? -4.767 6.430 -16.211 1.00 55.50 121 GLN A N 1
ATOM 970 C CA . GLN A 1 121 ? -4.159 5.118 -16.338 1.00 55.50 121 GLN A CA 1
ATOM 971 C C . GLN A 1 121 ? -3.731 4.645 -14.950 1.00 55.50 121 GLN A C 1
ATOM 973 O O . GLN A 1 121 ? -3.088 5.395 -14.212 1.00 55.50 121 GLN A O 1
ATOM 978 N N . LEU A 1 122 ? -4.110 3.407 -14.624 1.00 63.25 122 LEU A N 1
ATOM 979 C CA . LEU A 1 122 ? -3.838 2.694 -13.374 1.00 63.25 122 LEU A CA 1
ATOM 980 C C . LEU A 1 122 ? -2.326 2.483 -13.212 1.00 63.25 122 LEU A C 1
ATOM 982 O O . LEU A 1 122 ? -1.790 1.415 -13.480 1.00 63.25 122 LEU A O 1
ATOM 986 N N . ASN A 1 123 ? -1.592 3.519 -12.829 1.00 72.31 123 ASN A N 1
ATOM 987 C CA . ASN A 1 123 ? -0.136 3.480 -12.796 1.00 72.31 123 ASN A CA 1
ATOM 988 C C . ASN A 1 123 ? 0.382 2.854 -11.508 1.00 72.31 123 ASN A C 1
ATOM 990 O O . ASN A 1 123 ? 0.948 3.527 -10.652 1.00 72.31 123 ASN A O 1
ATOM 994 N N . ARG A 1 124 ? 0.184 1.541 -11.399 1.00 84.88 124 ARG A N 1
ATOM 995 C CA . ARG A 1 124 ? 0.498 0.724 -10.225 1.00 84.88 124 ARG A CA 1
ATOM 996 C C . ARG A 1 124 ? 1.954 0.272 -10.148 1.00 84.88 124 ARG A C 1
ATOM 998 O O . ARG A 1 124 ? 2.408 -0.144 -9.082 1.00 84.88 124 ARG A O 1
ATOM 1005 N N . TYR A 1 125 ? 2.693 0.379 -11.247 1.00 88.88 125 TYR A N 1
ATOM 1006 C CA . TYR A 1 125 ? 4.087 -0.040 -11.345 1.00 88.88 125 TYR A CA 1
ATOM 1007 C C . TYR A 1 125 ? 4.951 1.096 -11.869 1.00 88.88 125 TYR A C 1
ATOM 1009 O O . TYR A 1 125 ? 4.555 1.830 -12.776 1.00 88.88 125 TYR A O 1
ATOM 1017 N N . THR A 1 126 ? 6.155 1.212 -11.320 1.00 87.69 126 THR A N 1
ATOM 1018 C CA . THR A 1 126 ? 7.165 2.138 -11.826 1.00 87.69 126 THR A CA 1
ATOM 1019 C C . THR A 1 126 ? 8.485 1.412 -12.011 1.00 87.69 126 THR A C 1
ATOM 1021 O O . THR A 1 126 ? 8.900 0.631 -11.155 1.00 87.69 126 THR A O 1
ATOM 1024 N N . ARG A 1 127 ? 9.162 1.648 -13.134 1.00 87.12 127 ARG A N 1
ATOM 1025 C CA . ARG A 1 127 ? 10.513 1.137 -13.363 1.00 87.12 127 ARG A CA 1
ATOM 1026 C C . ARG A 1 127 ? 11.531 2.172 -12.952 1.00 87.12 127 ARG A C 1
ATOM 1028 O O . ARG A 1 127 ? 11.522 3.295 -13.451 1.00 87.12 127 ARG A O 1
ATOM 1035 N N . LEU A 1 128 ? 12.443 1.751 -12.095 1.00 83.75 128 LEU A N 1
ATOM 1036 C CA . LEU A 1 128 ? 13.548 2.569 -11.645 1.00 83.75 128 LEU A CA 1
ATOM 1037 C C . LEU A 1 128 ? 14.717 2.400 -12.597 1.00 83.75 128 LEU A C 1
ATOM 1039 O O . LEU A 1 128 ? 15.172 1.289 -12.873 1.00 83.75 128 LEU A O 1
ATOM 1043 N N . HIS A 1 129 ? 15.225 3.519 -13.086 1.00 77.31 129 HIS A N 1
ATOM 1044 C CA . HIS A 1 129 ? 16.437 3.528 -13.876 1.00 77.31 129 HIS A CA 1
ATOM 1045 C C . HIS A 1 129 ? 17.640 3.747 -12.962 1.00 77.31 129 HIS A C 1
ATOM 1047 O O . HIS A 1 129 ? 17.913 4.864 -12.525 1.00 77.31 129 HIS A O 1
ATOM 1053 N N . GLU A 1 130 ? 18.404 2.682 -12.727 1.00 67.44 130 GLU A N 1
ATOM 1054 C CA . GLU A 1 130 ? 19.521 2.626 -11.770 1.00 67.44 130 GLU A CA 1
ATOM 1055 C C . GLU A 1 130 ? 20.502 3.800 -11.901 1.00 67.44 130 GLU A C 1
ATOM 1057 O O . GLU A 1 130 ? 20.895 4.407 -10.908 1.00 67.44 130 GLU A O 1
ATOM 1062 N N . ARG A 1 131 ? 20.851 4.180 -13.139 1.00 70.38 131 ARG A N 1
ATOM 1063 C CA . ARG A 1 131 ? 21.845 5.238 -13.383 1.00 70.38 131 ARG A CA 1
ATOM 1064 C C . ARG A 1 131 ? 21.335 6.663 -13.171 1.00 70.38 131 ARG A C 1
ATOM 1066 O O . ARG A 1 131 ? 22.116 7.547 -12.842 1.00 70.38 131 ARG A O 1
ATOM 1073 N N . THR A 1 132 ? 20.057 6.910 -13.429 1.00 70.50 132 THR A N 1
ATOM 1074 C CA . THR A 1 132 ? 19.499 8.270 -13.484 1.00 70.50 132 THR A CA 1
ATOM 1075 C C . THR A 1 132 ? 18.560 8.559 -12.322 1.00 70.50 132 THR A C 1
ATOM 1077 O O . THR A 1 132 ? 18.186 9.709 -12.115 1.00 70.50 132 THR A O 1
ATOM 1080 N N . ARG A 1 133 ? 18.183 7.520 -11.564 1.00 67.81 133 ARG A N 1
ATOM 1081 C CA . ARG A 1 133 ? 17.140 7.541 -10.533 1.00 67.81 133 ARG A CA 1
ATOM 1082 C C . ARG A 1 133 ? 15.790 8.055 -11.041 1.00 67.81 133 ARG A C 1
ATOM 1084 O O . ARG A 1 133 ? 14.936 8.400 -10.233 1.00 67.81 133 ARG A O 1
ATOM 1091 N N . TYR A 1 134 ? 15.582 8.086 -12.359 1.00 68.50 134 TYR A N 1
ATOM 1092 C CA . TYR A 1 134 ? 14.272 8.365 -12.928 1.00 68.50 134 TYR A CA 1
ATOM 1093 C C . TYR A 1 134 ? 13.356 7.159 -12.751 1.00 68.50 134 TYR A C 1
ATOM 1095 O O . TYR A 1 134 ? 13.791 6.007 -12.837 1.00 68.50 134 TYR A O 1
ATOM 1103 N N . ALA A 1 135 ? 12.085 7.458 -12.517 1.00 70.06 135 ALA A N 1
ATOM 1104 C CA . ALA A 1 135 ? 11.010 6.493 -12.421 1.00 70.06 135 ALA A CA 1
ATOM 1105 C C . ALA A 1 135 ? 10.149 6.613 -13.687 1.00 70.06 135 ALA A C 1
ATOM 1107 O O . ALA A 1 135 ? 9.721 7.710 -14.049 1.00 70.06 135 ALA A O 1
ATOM 1108 N N . TYR A 1 136 ? 9.943 5.500 -14.385 1.00 77.50 136 TYR A N 1
ATOM 1109 C CA . TYR A 1 136 ? 9.124 5.435 -15.591 1.00 77.50 136 TYR A CA 1
ATOM 1110 C C . TYR A 1 136 ? 7.851 4.654 -15.302 1.00 77.50 136 TYR A C 1
ATOM 1112 O O . TYR A 1 136 ? 7.906 3.510 -14.849 1.00 77.50 136 TYR A O 1
ATOM 1120 N N . LEU A 1 137 ? 6.714 5.269 -15.607 1.00 73.88 137 LEU A N 1
ATOM 1121 C CA . LEU A 1 137 ? 5.406 4.643 -15.488 1.00 73.88 137 LEU A CA 1
ATOM 1122 C C . LEU A 1 137 ? 5.276 3.465 -16.461 1.00 73.88 137 LEU A C 1
ATOM 1124 O O . LEU A 1 137 ? 5.694 3.557 -17.617 1.00 73.88 137 LEU A O 1
ATOM 1128 N N . LEU A 1 138 ? 4.710 2.357 -15.982 1.00 74.81 138 LEU A N 1
ATOM 1129 C CA . LEU A 1 138 ? 4.493 1.148 -16.775 1.00 74.81 138 LEU A CA 1
ATOM 1130 C C . LEU A 1 138 ? 3.004 0.801 -16.841 1.00 74.81 138 LEU A C 1
ATOM 1132 O O . LEU A 1 138 ? 2.537 -0.117 -16.168 1.00 74.81 138 LEU A O 1
ATOM 1136 N N . ASP A 1 139 ? 2.278 1.496 -17.720 1.00 65.75 139 ASP A N 1
ATOM 1137 C CA . ASP A 1 139 ? 0.849 1.254 -17.973 1.00 65.75 139 ASP A CA 1
ATOM 1138 C C . ASP A 1 139 ? 0.564 -0.181 -18.458 1.00 65.75 139 ASP A C 1
ATOM 1140 O O . ASP A 1 139 ? -0.502 -0.737 -18.210 1.00 65.75 139 ASP A O 1
ATOM 1144 N N . SER A 1 140 ? 1.518 -0.812 -19.151 1.00 67.12 140 SER A N 1
ATOM 1145 C CA . SER A 1 140 ? 1.334 -2.137 -19.757 1.00 67.12 140 SER A CA 1
ATOM 1146 C C . SER A 1 140 ? 1.416 -3.304 -18.765 1.00 67.12 140 SER A C 1
ATOM 1148 O O . SER A 1 140 ? 1.255 -4.452 -19.173 1.00 67.12 140 SER A O 1
ATOM 1150 N N . LEU A 1 141 ? 1.723 -3.043 -17.489 1.00 72.25 141 LEU A N 1
ATOM 1151 C CA . LEU A 1 141 ? 1.844 -4.072 -16.449 1.00 72.25 141 LEU A CA 1
ATOM 1152 C C . LEU A 1 141 ? 0.618 -4.176 -15.541 1.00 72.25 141 LEU A C 1
ATOM 1154 O O . LEU A 1 141 ? 0.629 -4.985 -14.618 1.00 72.25 141 LEU A O 1
ATOM 1158 N N . VAL A 1 142 ? -0.436 -3.399 -15.786 1.00 70.88 142 VAL A N 1
ATOM 1159 C CA . VAL A 1 142 ? -1.673 -3.489 -15.003 1.00 70.88 142 VAL A CA 1
ATOM 1160 C C . VAL A 1 142 ? -2.355 -4.821 -15.281 1.00 70.88 142 VAL A C 1
ATOM 1162 O O . VAL A 1 142 ? -2.730 -5.119 -16.417 1.00 70.88 142 VAL A O 1
ATOM 1165 N N . ARG A 1 143 ? -2.519 -5.641 -14.241 1.00 80.88 143 ARG A N 1
ATOM 1166 C CA . ARG A 1 143 ? -3.126 -6.967 -14.365 1.00 80.88 143 ARG A CA 1
ATOM 1167 C C . ARG A 1 143 ? -4.558 -6.922 -13.867 1.00 80.88 143 ARG A C 1
ATOM 1169 O O . ARG A 1 143 ? -4.831 -6.391 -12.797 1.00 80.88 143 ARG A O 1
ATOM 1176 N N . ILE A 1 144 ? -5.450 -7.613 -14.576 1.00 83.50 144 ILE A N 1
ATOM 1177 C CA . ILE A 1 144 ? -6.838 -7.840 -14.135 1.00 83.50 144 ILE A CA 1
ATOM 1178 C C . ILE A 1 144 ? -6.870 -8.417 -12.709 1.00 83.50 144 ILE A C 1
ATOM 1180 O O . ILE A 1 144 ? -7.663 -7.979 -11.882 1.00 83.50 144 ILE A O 1
ATOM 1184 N N . LYS A 1 145 ? -5.927 -9.314 -12.391 1.00 86.88 145 LYS A N 1
ATOM 1185 C CA . LYS A 1 145 ? -5.776 -9.905 -11.054 1.00 86.88 145 LYS A CA 1
ATOM 1186 C C . LYS A 1 145 ? -5.562 -8.877 -9.939 1.00 86.88 145 LYS A C 1
ATOM 1188 O O . LYS A 1 145 ? -5.986 -9.119 -8.815 1.00 86.88 145 LYS A O 1
ATOM 1193 N N . ASP A 1 146 ? -4.903 -7.752 -10.220 1.00 85.75 146 ASP A N 1
ATOM 1194 C CA . ASP A 1 146 ? -4.676 -6.714 -9.210 1.00 85.75 146 ASP A CA 1
ATOM 1195 C C . ASP A 1 146 ? -5.981 -5.978 -8.878 1.00 85.75 146 ASP A C 1
ATOM 1197 O O . ASP A 1 146 ? -6.195 -5.601 -7.729 1.00 85.75 146 ASP A O 1
ATOM 1201 N N . GLU A 1 147 ? -6.869 -5.795 -9.859 1.00 85.81 147 GLU A N 1
ATOM 1202 C CA . GLU A 1 147 ? -8.212 -5.245 -9.633 1.00 85.81 147 GLU A CA 1
ATOM 1203 C C . GLU A 1 147 ? -9.132 -6.238 -8.929 1.00 85.81 147 GLU A C 1
ATOM 1205 O O . GLU A 1 147 ? -9.889 -5.855 -8.043 1.00 85.81 147 GLU A O 1
ATOM 1210 N N . GLU A 1 148 ? -9.063 -7.521 -9.287 1.00 88.00 148 GLU A N 1
ATOM 1211 C CA . GLU A 1 148 ? -9.833 -8.573 -8.613 1.00 88.00 148 GLU A CA 1
ATOM 1212 C C . GLU A 1 148 ? -9.465 -8.668 -7.130 1.00 88.00 148 GLU A C 1
ATOM 1214 O O . GLU A 1 148 ? -10.348 -8.739 -6.278 1.00 88.00 148 GLU A O 1
ATOM 1219 N N . ALA A 1 149 ? -8.172 -8.610 -6.809 1.00 89.06 149 ALA A N 1
ATOM 1220 C CA . ALA A 1 149 ? -7.705 -8.618 -5.429 1.00 89.06 149 ALA A CA 1
ATOM 1221 C C . ALA A 1 149 ? -8.105 -7.348 -4.663 1.00 89.06 149 ALA A C 1
ATOM 1223 O O . ALA A 1 149 ? -8.481 -7.449 -3.496 1.00 89.06 149 ALA A O 1
ATOM 1224 N N . LEU A 1 150 ? -8.064 -6.172 -5.308 1.00 87.50 150 LEU A N 1
ATOM 1225 C CA . LEU A 1 150 ? -8.544 -4.927 -4.703 1.00 87.50 150 LEU A CA 1
ATOM 1226 C C . LEU A 1 150 ? -10.043 -5.006 -4.390 1.00 87.50 150 LEU A C 1
ATOM 1228 O O . LEU A 1 150 ? -10.456 -4.719 -3.272 1.00 87.50 150 LEU A O 1
ATOM 1232 N N . ARG A 1 151 ? -10.855 -5.465 -5.345 1.00 87.62 151 ARG A N 1
ATOM 1233 C CA . ARG A 1 151 ? -12.294 -5.661 -5.123 1.00 87.62 151 ARG A CA 1
ATOM 1234 C C . ARG A 1 151 ? -12.562 -6.653 -4.005 1.00 87.62 151 ARG A C 1
ATOM 1236 O O . ARG A 1 151 ? -13.431 -6.410 -3.184 1.00 87.62 151 ARG A O 1
ATOM 1243 N N . LYS A 1 152 ? -11.785 -7.737 -3.935 1.00 88.25 152 LYS A N 1
ATOM 1244 C CA . LYS A 1 152 ? -11.914 -8.725 -2.864 1.00 88.25 152 LYS A CA 1
ATOM 1245 C C . LYS A 1 152 ? -11.690 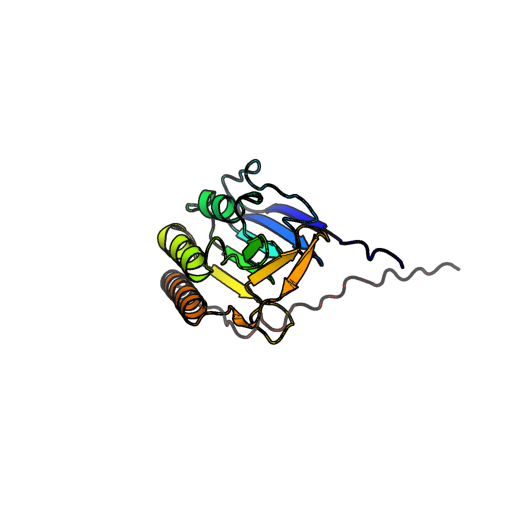-8.094 -1.486 1.00 88.25 152 LYS A C 1
ATOM 1247 O O . LYS A 1 152 ? -12.513 -8.301 -0.601 1.00 88.25 152 LYS A O 1
ATOM 1252 N N . ILE A 1 153 ? -10.617 -7.318 -1.297 1.00 87.75 153 ILE A N 1
ATOM 1253 C CA . ILE A 1 153 ? -10.384 -6.649 -0.006 1.00 87.75 153 ILE A CA 1
ATOM 1254 C C . ILE A 1 153 ? -11.439 -5.574 0.272 1.00 87.75 153 ILE A C 1
ATOM 1256 O O . ILE A 1 153 ? -11.879 -5.457 1.410 1.00 87.75 153 ILE A O 1
ATOM 1260 N N . GLU A 1 154 ? -11.881 -4.823 -0.739 1.00 87.06 154 GLU A N 1
ATOM 1261 C CA . GLU A 1 154 ? -12.981 -3.865 -0.603 1.00 87.06 154 GLU A CA 1
ATOM 1262 C C . GLU A 1 154 ? -14.262 -4.566 -0.135 1.00 87.06 154 GLU A C 1
ATOM 1264 O O . GLU A 1 154 ? -14.842 -4.154 0.865 1.00 87.06 154 GLU A O 1
ATOM 1269 N N . ASP A 1 155 ? -14.666 -5.658 -0.783 1.00 85.81 155 ASP A N 1
ATOM 1270 C CA . ASP A 1 155 ? -15.853 -6.441 -0.430 1.00 85.81 155 ASP A CA 1
ATOM 1271 C C . ASP A 1 155 ? -15.751 -7.032 0.984 1.00 85.81 155 ASP A C 1
ATOM 1273 O O . ASP A 1 155 ? -16.704 -6.948 1.763 1.00 85.81 155 ASP A O 1
ATOM 1277 N N . GLU A 1 156 ? -14.591 -7.583 1.359 1.00 84.94 156 GLU A N 1
ATOM 1278 C CA . GLU A 1 156 ? -14.348 -8.080 2.717 1.00 84.94 156 GLU A CA 1
ATOM 1279 C C . GLU A 1 156 ? -14.456 -6.958 3.751 1.00 84.94 156 GLU A C 1
ATOM 1281 O O . GLU A 1 156 ? -15.131 -7.112 4.770 1.00 84.94 156 GLU A O 1
ATOM 1286 N N . VAL A 1 157 ? -13.850 -5.807 3.476 1.00 84.50 157 VAL A N 1
ATOM 1287 C CA . VAL A 1 157 ? -13.914 -4.623 4.332 1.00 84.50 157 VAL A CA 1
ATOM 1288 C C . VAL A 1 157 ? -15.354 -4.112 4.462 1.00 84.50 157 VAL A C 1
ATOM 1290 O O . VAL A 1 157 ? -15.826 -3.879 5.575 1.00 84.50 157 VAL A O 1
ATOM 1293 N N . PHE A 1 158 ? -16.088 -4.010 3.353 1.00 77.06 158 PHE A N 1
ATOM 1294 C CA . PHE A 1 158 ? -17.489 -3.590 3.344 1.00 77.06 158 PHE A CA 1
ATOM 1295 C C . PHE A 1 158 ? -18.413 -4.589 4.040 1.00 77.06 158 PHE A C 1
ATOM 1297 O O . PHE A 1 158 ? -19.442 -4.182 4.573 1.00 77.06 158 PHE A O 1
ATOM 1304 N N . SER A 1 159 ? -18.069 -5.878 4.062 1.00 74.62 159 SER A N 1
ATOM 1305 C CA . SER A 1 159 ? -18.831 -6.886 4.805 1.00 74.62 159 SER A CA 1
ATOM 1306 C C . SER A 1 159 ? -18.680 -6.748 6.325 1.00 74.62 159 SER A C 1
ATOM 1308 O O . SER A 1 159 ? -19.594 -7.104 7.068 1.00 74.62 159 SER A O 1
ATOM 1310 N N . ARG A 1 160 ? -17.542 -6.212 6.792 1.00 75.31 160 ARG A N 1
ATOM 1311 C CA . ARG A 1 160 ? -17.229 -6.026 8.219 1.00 75.31 160 ARG A CA 1
ATOM 1312 C C . ARG A 1 160 ? -17.858 -4.755 8.794 1.00 75.31 160 ARG A C 1
ATOM 1314 O O . ARG A 1 160 ? -18.128 -4.706 9.994 1.00 75.31 160 ARG A O 1
ATOM 1321 N N . ASP A 1 161 ? -18.098 -3.739 7.965 1.00 63.59 161 ASP A N 1
ATOM 1322 C CA . ASP A 1 161 ? -18.673 -2.465 8.401 1.00 63.59 161 ASP A CA 1
ATOM 1323 C C . ASP A 1 161 ? -20.213 -2.491 8.308 1.00 63.59 161 ASP A C 1
ATOM 1325 O O . ASP A 1 161 ? -20.813 -2.423 7.236 1.00 63.59 161 ASP A O 1
ATOM 1329 N N . VAL A 1 162 ? -20.883 -2.592 9.461 1.00 54.38 162 VAL A N 1
ATOM 1330 C CA . VAL A 1 162 ? -22.358 -2.664 9.577 1.00 54.38 162 VAL A CA 1
ATOM 1331 C C . VAL A 1 162 ? -23.034 -1.322 9.220 1.00 54.38 162 VAL A C 1
ATOM 1333 O O . VAL A 1 162 ? -24.257 -1.240 9.101 1.00 54.38 162 VAL A O 1
ATOM 1336 N N . TRP A 1 163 ? -22.261 -0.251 9.006 1.00 41.94 163 TRP A N 1
ATOM 1337 C CA . TRP A 1 163 ? -22.761 1.101 8.752 1.00 41.94 163 TRP A CA 1
ATOM 1338 C C . TRP A 1 163 ? -22.282 1.655 7.403 1.00 41.94 163 TRP A C 1
ATOM 1340 O O . TRP A 1 163 ? -21.090 1.813 7.168 1.00 41.94 163 TRP A O 1
ATOM 1350 N N . ARG A 1 164 ? -23.226 2.026 6.523 1.00 46.50 164 ARG A N 1
ATOM 1351 C CA . ARG A 1 164 ? -22.951 2.712 5.247 1.00 46.50 164 ARG A CA 1
ATOM 1352 C C . ARG A 1 164 ? -23.211 4.220 5.358 1.00 46.50 164 ARG A C 1
ATOM 1354 O O . ARG A 1 164 ? -24.377 4.609 5.402 1.00 46.50 164 ARG A O 1
ATOM 1361 N N . PRO A 1 165 ? -22.200 5.101 5.281 1.00 40.06 165 PRO A N 1
ATOM 1362 C CA . PRO A 1 165 ? -22.412 6.484 4.875 1.00 40.06 165 PRO A CA 1
ATOM 1363 C C . PRO A 1 165 ? -22.143 6.647 3.372 1.00 40.06 165 PRO A C 1
ATOM 1365 O O . PRO A 1 165 ? -21.225 6.054 2.811 1.00 40.06 165 PRO A O 1
ATOM 1368 N N . ASN A 1 166 ? -22.964 7.473 2.721 1.00 39.50 166 ASN A N 1
ATOM 1369 C CA . ASN A 1 166 ? -22.989 7.722 1.278 1.00 39.50 166 ASN A CA 1
ATOM 1370 C C . ASN A 1 166 ? -21.606 8.010 0.656 1.00 39.50 166 ASN A C 1
ATOM 1372 O O . ASN A 1 166 ? -21.116 9.141 0.653 1.00 39.50 166 ASN A O 1
ATOM 1376 N N . TRP A 1 167 ? -21.055 6.975 0.021 1.00 48.75 167 TRP A N 1
ATOM 1377 C CA . TRP A 1 167 ? -19.782 6.922 -0.709 1.00 48.75 167 TRP A CA 1
ATOM 1378 C C . TRP A 1 167 ? -19.634 7.977 -1.826 1.00 48.75 167 TRP A C 1
ATOM 1380 O O . TRP A 1 167 ? -18.526 8.352 -2.205 1.00 48.75 167 TRP A O 1
ATOM 1390 N N . TRP A 1 168 ? -20.745 8.525 -2.330 1.00 44.34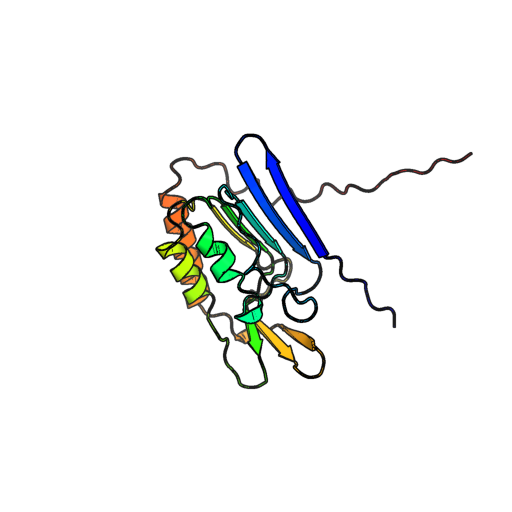 168 TRP A N 1
ATOM 1391 C CA . TRP A 1 168 ? -20.746 9.528 -3.401 1.00 44.34 168 TRP A CA 1
ATOM 1392 C C . TRP A 1 168 ? -20.319 10.941 -2.964 1.00 44.34 168 TRP A C 1
ATOM 1394 O O . TRP A 1 168 ? -19.856 11.714 -3.800 1.00 44.34 168 TRP A O 1
ATOM 1404 N N . PHE A 1 169 ? -20.413 11.299 -1.678 1.00 39.03 169 PHE A N 1
ATOM 1405 C CA . PHE A 1 169 ? -20.138 12.677 -1.236 1.00 39.03 169 PHE A CA 1
ATOM 1406 C C . PHE A 1 169 ? -18.653 12.983 -0.980 1.00 39.03 169 PHE A C 1
ATOM 1408 O O . PHE A 1 169 ? -18.264 14.151 -1.008 1.00 39.03 169 PHE A O 1
ATOM 1415 N N . MET A 1 170 ? -17.798 11.975 -0.769 1.00 38.03 170 MET A N 1
ATOM 1416 C CA . MET A 1 170 ? -16.376 12.202 -0.458 1.00 38.03 170 MET A CA 1
ATOM 1417 C C . MET A 1 170 ? -15.475 12.362 -1.690 1.00 38.03 170 MET A C 1
ATOM 1419 O O . MET A 1 170 ? -14.441 13.017 -1.584 1.00 38.03 170 MET A O 1
ATOM 1423 N N . LYS A 1 171 ? -15.892 11.896 -2.878 1.00 40.53 171 LYS A N 1
ATOM 1424 C CA . LYS A 1 171 ? -15.141 12.132 -4.129 1.00 40.53 171 LYS A CA 1
ATOM 1425 C C . LYS A 1 171 ? -15.073 13.614 -4.545 1.00 40.53 171 LYS A C 1
ATOM 1427 O O . LYS A 1 171 ? -14.234 13.965 -5.364 1.00 40.53 171 LYS A O 1
ATOM 1432 N N . ASN A 1 172 ? -15.896 14.492 -3.958 1.00 30.20 172 ASN A N 1
ATOM 1433 C CA . ASN A 1 172 ? -16.029 15.900 -4.361 1.00 30.20 172 ASN A CA 1
ATOM 1434 C C . ASN A 1 172 ? -15.532 16.938 -3.331 1.00 30.20 172 ASN A C 1
ATOM 1436 O O . ASN A 1 172 ? -15.835 18.120 -3.485 1.00 30.20 172 ASN A O 1
ATOM 1440 N N . ARG A 1 173 ? -14.792 16.559 -2.274 1.00 30.45 173 ARG A N 1
ATOM 1441 C CA . ARG A 1 173 ? -14.495 17.482 -1.150 1.00 30.45 173 ARG A CA 1
ATOM 1442 C C . ARG A 1 173 ? -13.023 17.773 -0.839 1.00 30.45 173 ARG A C 1
ATOM 1444 O O . ARG A 1 173 ? -12.722 18.191 0.274 1.00 30.45 173 ARG A O 1
ATOM 1451 N N . ILE A 1 174 ? -12.116 17.651 -1.810 1.00 35.88 174 ILE A N 1
ATOM 1452 C CA . ILE A 1 174 ? -10.732 18.145 -1.666 1.00 35.88 174 ILE A CA 1
ATOM 1453 C C . ILE A 1 174 ? -10.515 19.348 -2.586 1.00 35.88 174 ILE A C 1
ATOM 1455 O O . ILE A 1 174 ? -9.880 19.235 -3.622 1.00 35.88 174 ILE A O 1
ATOM 1459 N N . TYR A 1 175 ? -11.044 20.504 -2.184 1.00 32.31 175 TYR A N 1
ATOM 1460 C CA . TYR A 1 175 ? -10.478 21.821 -2.501 1.00 32.31 175 TYR A CA 1
ATOM 1461 C C . TYR A 1 175 ? -10.882 22.802 -1.392 1.00 32.31 175 TYR A C 1
ATOM 1463 O O . TYR A 1 175 ? -11.826 23.570 -1.537 1.00 32.31 175 TYR A O 1
ATOM 1471 N N . ILE A 1 176 ? -10.156 22.794 -0.271 1.00 27.45 176 ILE A N 1
ATOM 1472 C CA . ILE A 1 176 ? -9.992 24.018 0.522 1.00 27.45 176 ILE A CA 1
ATOM 1473 C C . ILE A 1 176 ? -8.553 24.463 0.301 1.00 27.45 176 ILE A C 1
ATOM 1475 O O . ILE A 1 176 ? -7.603 23.903 0.841 1.00 27.45 176 ILE A O 1
ATOM 1479 N N . ARG A 1 177 ? -8.416 25.444 -0.588 1.00 31.02 177 ARG A N 1
ATOM 1480 C CA . ARG A 1 177 ? -7.195 26.193 -0.856 1.00 31.02 177 ARG A CA 1
ATOM 1481 C C . ARG A 1 177 ? -6.929 27.059 0.381 1.00 31.02 177 ARG A C 1
ATOM 1483 O O . ARG A 1 177 ? -7.543 28.108 0.531 1.00 31.02 177 ARG A O 1
ATOM 1490 N N . LEU A 1 178 ? -6.065 26.617 1.292 1.00 34.09 178 LEU A N 1
ATOM 1491 C CA . LEU A 1 178 ? -5.490 27.518 2.292 1.00 34.09 178 LEU A CA 1
ATOM 1492 C C . LEU A 1 178 ? -4.372 28.302 1.606 1.00 34.09 178 LEU A C 1
ATOM 1494 O O . LEU A 1 178 ? -3.287 27.778 1.373 1.00 34.09 178 LEU A O 1
ATOM 1498 N N . GLY A 1 179 ? -4.674 29.538 1.226 1.00 31.05 179 GLY A N 1
ATOM 1499 C CA . GLY A 1 179 ? -3.700 30.437 0.627 1.00 31.05 179 GLY A CA 1
ATOM 1500 C C . GLY A 1 179 ? -4.329 31.760 0.229 1.00 31.05 179 GLY A C 1
ATOM 1501 O O . GLY A 1 179 ? -4.648 31.938 -0.936 1.00 31.05 179 GLY A O 1
ATOM 1502 N N . GLU A 1 180 ? -4.494 32.656 1.201 1.00 29.25 180 GLU A N 1
ATOM 1503 C CA . GLU A 1 180 ? -4.475 34.108 0.989 1.00 29.25 180 GLU A CA 1
ATOM 1504 C C . GLU A 1 180 ? -4.241 34.802 2.343 1.00 29.25 180 GLU A C 1
ATOM 1506 O O . GLU A 1 180 ? -5.151 35.299 3.001 1.00 29.25 180 GLU A O 1
ATOM 1511 N N . THR A 1 181 ? -2.986 34.827 2.802 1.00 36.84 181 THR A N 1
ATOM 1512 C CA . THR A 1 181 ? -2.538 35.902 3.694 1.00 36.84 181 THR A CA 1
ATOM 1513 C C . THR A 1 181 ? -2.288 37.122 2.820 1.00 36.84 181 THR A C 1
ATOM 1515 O O . THR A 1 181 ? -1.209 37.315 2.261 1.00 36.84 181 THR A O 1
ATOM 1518 N N . ALA A 1 182 ? -3.328 37.939 2.662 1.00 32.78 182 ALA A N 1
ATOM 1519 C CA . ALA A 1 182 ? -3.194 39.269 2.102 1.00 32.78 182 ALA A CA 1
ATOM 1520 C C . ALA A 1 182 ? -2.293 40.102 3.022 1.00 32.78 182 ALA A C 1
ATOM 1522 O O . ALA A 1 182 ? -2.702 40.561 4.088 1.00 32.78 182 ALA A O 1
ATOM 1523 N N . SER A 1 183 ? -1.052 40.297 2.584 1.00 40.25 183 SER A N 1
ATOM 1524 C CA . SER A 1 183 ? -0.239 41.428 3.001 1.00 40.25 183 SER A CA 1
ATOM 1525 C C . SER A 1 183 ? -0.973 42.710 2.600 1.00 40.25 183 SER A C 1
ATOM 1527 O O . SER A 1 183 ? -1.227 42.948 1.419 1.00 40.25 183 SER A O 1
ATOM 1529 N N . LYS A 1 184 ? -1.338 43.536 3.579 1.00 34.72 184 LYS A N 1
ATOM 1530 C CA . LYS A 1 184 ? -1.594 44.960 3.365 1.00 34.72 184 LYS A CA 1
ATOM 1531 C C . LYS A 1 184 ? -0.650 45.733 4.270 1.00 34.72 184 LYS A C 1
ATOM 1533 O O . LYS A 1 184 ? -0.963 46.005 5.421 1.00 34.72 184 LYS A O 1
ATOM 1538 N N . SER A 1 185 ? 0.508 46.077 3.716 1.00 39.22 185 SER A N 1
ATOM 1539 C CA . SER A 1 185 ? 1.229 47.280 4.112 1.00 39.22 185 SER A CA 1
ATOM 1540 C C . SER A 1 185 ? 0.639 48.467 3.354 1.00 39.22 185 SER A C 1
ATOM 1542 O O . SER A 1 185 ? 0.647 48.471 2.119 1.00 39.22 185 SER A O 1
ATOM 1544 N N . LYS A 1 186 ? 0.172 49.471 4.083 1.00 40.81 186 LYS A N 1
ATOM 1545 C CA . LYS A 1 186 ? 0.500 50.876 3.844 1.00 40.81 186 LYS A CA 1
ATOM 1546 C C . LYS A 1 186 ? 0.401 51.604 5.172 1.00 40.81 186 LYS A C 1
ATOM 1548 O O . LYS A 1 186 ? -0.580 51.325 5.892 1.00 40.81 186 LYS A O 1
#

Foldseek 3Di:
DDDPDKDWDWDWDDDDLETETETEIPEADCQPPPAALPPDDDQQHAYYAYYNYEDDPRRCVLVNVLSCLPHHAEYHAHLYAYEAEDPPGDGPDDLLVSLLCCLVRNNNHQYYHYHNPPDPANQRYWYADPPPRDTHGDSPPDDPSNVVSVVVSVVSSPVPDPDDDDPVPVVPPPDPPPDDPDDDDD

Sequence (186 aa):
MEAGGGLLYWTLSSSFGRTWFSLHSNIDVGVIAKIDFLGPHFPALRSISLGCILFNEETHVEDFIVRHRRTLRSLWLHSCRIAIHGPGQGPPRFWSEVFTRFADVLEELTGVFVDDGRHRQLNRYTRLHERTRYAYLLDSLVRIKDEEALRKIEDEVFSRDVWRPNWWFMKNRIYIRLGETASKSK

pLDDT: mean 75.91, std 20.1, range [27.45, 96.44]

Organism: Heterobasidion irregulare (strain TC 32-1) (NCBI:txid747525)

Radius of gyration: 17.93 Å; chains: 1; bounding box: 45×63×41 Å

Secondary structure (DSSP, 8-state):
-----PPEEEEEEEETTEEEEEEEEEEEETTTB----SS---TTEEEEEEEEEEESTTT-HHHHHHHTTTT--EEEEES-EEEEESTTPPPSS-HHHHHHHHHHH-TT--EEEEE--SSSS---EEEE-TTT--EEE-GGG--HHHHHHHHHHHHHHHHH------TTTGGG--------------